Protein AF-A0A833QGM8-F1 (afdb_monomer_lite)

Organism: NCBI:txid544730

Foldseek 3Di:
DAADPVLLCVLQPDDDDDPDQDKFKFFAQVDDLVLLVLLLCCLVPVAPFPLVQCDPPHRHVPPVGSRSSSRRSLRSRCSNCVVVPDDSDSVVGIDMDSDDPRDDCVVVVVVVVVVVVVVVVVVVVVVVPDPCVQPPPDPDPDDDPVRVVSNVVVVVVVVVVVVVVVVVVVVVVVVVVPDPDDDDDPPPQPKFKFFDPPDDLVLLQVLLCCLVPVLVFPQVQCDPPHVQVPPVGSRSSSRNSLRRSCVVCVVVPDDSDSVPRIDMDSDDCVVVVVVVPD

Structure (mmCIF, N/CA/C/O backbone):
data_AF-A0A833QGM8-F1
#
_entry.id   AF-A0A833QGM8-F1
#
loop_
_atom_site.group_PDB
_atom_site.id
_atom_site.type_symbol
_atom_site.label_atom_id
_atom_site.label_alt_id
_atom_site.label_comp_id
_atom_site.label_asym_id
_atom_site.label_entity_id
_atom_site.label_seq_id
_atom_site.pdbx_PDB_ins_code
_atom_site.Cartn_x
_atom_site.Cartn_y
_atom_site.Cartn_z
_atom_site.occupancy
_atom_site.B_iso_or_equiv
_atom_site.auth_seq_id
_atom_site.auth_comp_id
_atom_site.auth_asym_id
_atom_site.auth_atom_id
_atom_site.pdbx_PDB_model_num
ATOM 1 N N . MET A 1 1 ? 10.922 10.832 6.754 1.00 30.19 1 MET A N 1
ATOM 2 C CA . MET A 1 1 ? 10.836 11.984 5.832 1.00 30.19 1 MET A CA 1
ATOM 3 C C . MET A 1 1 ? 11.015 11.408 4.444 1.00 30.19 1 MET A C 1
ATOM 5 O O . MET A 1 1 ? 12.115 10.974 4.142 1.00 30.19 1 MET A O 1
ATOM 9 N N . GLY A 1 2 ? 9.908 11.236 3.717 1.00 44.03 2 GLY A N 1
ATOM 10 C CA . GLY A 1 2 ? 9.899 10.625 2.388 1.00 44.03 2 GLY A CA 1
ATOM 11 C C . GLY A 1 2 ? 10.379 11.594 1.311 1.00 44.03 2 GLY A C 1
ATOM 12 O O . GLY A 1 2 ? 10.486 12.799 1.550 1.00 44.03 2 GLY A O 1
ATOM 13 N N . CYS A 1 3 ? 10.680 11.031 0.145 1.00 53.91 3 CYS A N 1
ATOM 14 C CA . CYS A 1 3 ? 11.113 11.717 -1.068 1.00 53.91 3 CYS A CA 1
ATOM 15 C C . CYS A 1 3 ? 10.385 13.056 -1.295 1.00 53.91 3 CYS A C 1
ATOM 17 O O . CYS A 1 3 ? 9.158 13.131 -1.230 1.00 53.91 3 CYS A O 1
ATOM 19 N N . ASN A 1 4 ? 11.149 14.121 -1.561 1.00 51.00 4 ASN A N 1
ATOM 20 C CA . ASN A 1 4 ? 10.619 15.468 -1.779 1.00 51.00 4 ASN A CA 1
ATOM 21 C C . ASN A 1 4 ? 9.551 15.460 -2.890 1.00 51.00 4 ASN A C 1
ATOM 23 O O . ASN A 1 4 ? 9.794 14.979 -4.000 1.00 51.00 4 ASN A O 1
ATOM 27 N N . THR A 1 5 ? 8.386 16.036 -2.592 1.00 50.59 5 THR A N 1
ATOM 28 C CA . THR A 1 5 ? 7.224 16.139 -3.487 1.00 50.59 5 THR A CA 1
ATOM 29 C C . THR A 1 5 ? 7.584 16.712 -4.858 1.00 50.59 5 THR A C 1
ATOM 31 O O . THR A 1 5 ? 7.092 16.222 -5.869 1.00 50.59 5 THR A O 1
ATOM 34 N N . ASN A 1 6 ? 8.511 17.674 -4.924 1.00 48.41 6 ASN A N 1
ATOM 35 C CA . ASN A 1 6 ? 8.958 18.293 -6.173 1.00 48.41 6 ASN A CA 1
ATOM 36 C C . ASN A 1 6 ? 9.799 17.361 -7.061 1.00 48.41 6 ASN A C 1
ATOM 38 O O . ASN A 1 6 ? 9.922 17.633 -8.252 1.00 48.41 6 ASN A O 1
ATOM 42 N N . LEU A 1 7 ? 10.365 16.280 -6.513 1.00 51.94 7 LEU A N 1
ATOM 43 C CA . LEU A 1 7 ? 11.162 15.290 -7.248 1.00 51.94 7 LEU A CA 1
ATOM 44 C C . LEU A 1 7 ? 10.328 14.115 -7.771 1.00 51.94 7 LEU A C 1
ATOM 46 O O . LEU A 1 7 ? 10.596 13.621 -8.862 1.00 51.94 7 LEU A O 1
ATOM 50 N N . ILE A 1 8 ? 9.268 13.724 -7.058 1.00 48.59 8 ILE A N 1
ATOM 51 C CA . ILE A 1 8 ? 8.243 12.825 -7.614 1.00 48.59 8 ILE A CA 1
ATOM 52 C C . ILE A 1 8 ? 7.435 13.560 -8.702 1.00 48.59 8 ILE A C 1
ATOM 54 O O . ILE A 1 8 ? 7.134 12.975 -9.743 1.00 48.59 8 ILE A O 1
ATOM 58 N N . LEU A 1 9 ? 7.145 14.859 -8.515 1.00 43.12 9 LEU A N 1
ATOM 59 C CA . LEU A 1 9 ? 6.460 15.695 -9.514 1.00 43.12 9 LEU A CA 1
ATOM 60 C C . LEU A 1 9 ? 7.334 16.105 -10.707 1.00 43.12 9 LEU A C 1
ATOM 62 O O . LEU A 1 9 ? 6.793 16.337 -11.787 1.00 43.12 9 LEU A O 1
ATOM 66 N N . SER A 1 10 ? 8.658 16.238 -10.567 1.00 41.00 10 SER A N 1
ATOM 67 C CA . SER A 1 10 ? 9.511 16.685 -11.683 1.00 41.00 10 SER A CA 1
ATOM 68 C C . SER A 1 10 ? 9.636 15.643 -12.798 1.00 41.00 10 SER A C 1
ATOM 70 O O . SER A 1 10 ? 9.893 16.025 -13.941 1.00 41.00 10 SER A O 1
ATOM 72 N N . ALA A 1 11 ? 9.359 14.365 -12.510 1.00 41.31 11 ALA A N 1
ATOM 73 C CA . ALA A 1 11 ? 9.183 13.314 -13.515 1.00 41.31 11 ALA A CA 1
ATOM 74 C C . ALA A 1 11 ? 7.837 13.405 -14.273 1.00 41.31 11 ALA A C 1
ATOM 76 O O . ALA A 1 11 ? 7.692 12.790 -15.325 1.00 41.31 11 ALA A O 1
ATOM 77 N N . ALA A 1 12 ? 6.874 14.197 -13.782 1.00 43.00 12 ALA A N 1
ATOM 78 C CA . ALA A 1 12 ? 5.522 14.347 -14.332 1.00 43.00 12 ALA A CA 1
ATOM 79 C C . ALA A 1 12 ? 5.328 15.639 -15.157 1.00 43.00 12 ALA A C 1
ATOM 81 O O . ALA A 1 12 ? 4.205 16.128 -15.319 1.00 43.00 12 ALA A O 1
ATOM 82 N N . LYS A 1 13 ? 6.401 16.251 -15.679 1.00 40.72 13 LYS A N 1
ATOM 83 C CA . LYS A 1 13 ? 6.269 17.520 -16.411 1.00 40.72 13 LYS A CA 1
ATOM 84 C C . LYS A 1 13 ? 5.679 17.338 -17.822 1.00 40.72 13 LYS A C 1
ATOM 86 O O . LYS A 1 13 ? 6.412 17.130 -18.785 1.00 40.72 13 LYS A O 1
ATOM 91 N N . ARG A 1 14 ? 4.373 17.645 -17.883 1.00 45.06 14 ARG A N 1
ATOM 92 C CA . ARG A 1 14 ? 3.531 18.166 -18.989 1.00 45.06 14 ARG A CA 1
ATOM 93 C C . ARG A 1 14 ? 2.663 17.148 -19.742 1.00 45.06 14 ARG A C 1
ATOM 95 O O . ARG A 1 14 ? 3.137 16.478 -20.645 1.00 45.06 14 ARG A O 1
ATOM 102 N N . HIS A 1 15 ? 1.355 17.169 -19.482 1.00 35.50 15 HIS A N 1
ATOM 103 C CA . HIS A 1 15 ? 0.407 18.044 -20.189 1.00 35.50 15 HIS A CA 1
ATOM 104 C C . HIS A 1 15 ? -0.842 18.187 -19.308 1.00 35.50 15 HIS A C 1
ATOM 106 O O . HIS A 1 15 ? -1.498 17.203 -18.980 1.00 35.50 15 HIS A O 1
ATOM 112 N N . GLU A 1 16 ? -1.097 19.407 -18.847 1.00 55.59 16 GLU A N 1
ATOM 113 C CA . GLU A 1 16 ? -2.261 19.770 -18.044 1.00 55.59 16 GLU A CA 1
ATOM 114 C C . GLU A 1 16 ? -3.405 20.032 -19.023 1.00 55.59 16 GLU A C 1
ATOM 116 O O . GLU A 1 16 ? -3.543 21.124 -19.566 1.00 55.59 16 GLU A O 1
ATOM 121 N N . THR A 1 17 ? -4.169 18.990 -19.322 1.00 46.81 17 THR A N 1
ATOM 122 C CA . THR A 1 17 ? -5.501 19.116 -19.905 1.00 46.81 17 THR A CA 1
ATOM 123 C C . THR A 1 17 ? -6.339 17.985 -19.346 1.00 46.81 17 THR A C 1
ATOM 125 O O . THR A 1 17 ? -6.014 16.822 -19.574 1.00 46.81 17 THR A O 1
ATOM 128 N N . ASP A 1 18 ? -7.411 18.390 -18.681 1.00 40.09 18 ASP A N 1
ATOM 129 C CA . ASP A 1 18 ? -8.522 17.606 -18.153 1.00 40.09 18 ASP A CA 1
ATOM 130 C C . ASP A 1 18 ? -8.465 17.304 -16.652 1.00 40.09 18 ASP A C 1
ATOM 132 O O . ASP A 1 18 ? -7.419 16.978 -16.091 1.00 40.09 18 ASP A O 1
ATOM 136 N N . ASP A 1 19 ? -9.624 17.473 -16.021 1.00 45.28 19 ASP A N 1
ATOM 137 C CA . ASP A 1 19 ? -9.950 17.292 -14.602 1.00 45.28 19 ASP A CA 1
ATOM 138 C C . ASP A 1 19 ? -9.909 15.800 -14.221 1.00 45.28 19 ASP A C 1
ATOM 140 O O . ASP A 1 19 ? -10.866 15.211 -13.727 1.00 45.28 19 ASP A O 1
ATOM 144 N N . ASN A 1 20 ? -8.792 15.150 -14.553 1.00 47.84 20 ASN A N 1
ATOM 145 C CA . ASN A 1 20 ? -8.611 13.715 -14.466 1.00 47.84 20 ASN A CA 1
ATOM 146 C C . ASN A 1 20 ? -7.745 13.390 -13.250 1.00 47.84 20 ASN A C 1
ATOM 148 O O . ASN A 1 20 ? -6.651 13.932 -13.056 1.00 47.84 20 ASN A O 1
ATOM 152 N N . GLN A 1 21 ? -8.272 12.502 -12.417 1.00 57.12 21 GLN A N 1
ATOM 153 C CA . GLN A 1 21 ? -7.682 12.026 -11.175 1.00 57.12 21 GLN A CA 1
ATOM 154 C C . GLN A 1 21 ? -6.184 11.720 -11.365 1.00 57.12 21 GLN A C 1
ATOM 156 O O . GLN A 1 21 ? -5.801 10.933 -12.229 1.00 57.12 21 GLN A O 1
ATOM 161 N N . LYS A 1 22 ? -5.309 12.380 -10.594 1.00 71.75 22 LYS A N 1
ATOM 162 C CA . LYS A 1 22 ? -3.865 12.108 -10.657 1.00 71.75 22 LYS A CA 1
ATOM 163 C C . LYS A 1 22 ? -3.631 10.662 -10.226 1.00 71.75 22 LYS A C 1
ATOM 165 O O . LYS A 1 22 ? -4.071 10.264 -9.154 1.00 71.75 22 LYS A O 1
ATOM 170 N N . GLU A 1 23 ? -2.944 9.901 -11.067 1.00 82.75 23 GLU A N 1
ATOM 171 C CA . GLU A 1 23 ? -2.565 8.515 -10.800 1.00 82.75 23 GLU A CA 1
ATOM 172 C C . GLU A 1 23 ? -1.048 8.394 -10.636 1.00 82.75 23 GLU A C 1
ATOM 174 O O . GLU A 1 23 ? -0.269 9.103 -11.287 1.00 82.75 23 GLU A O 1
ATOM 179 N N . TRP A 1 24 ? -0.638 7.454 -9.792 1.00 84.69 24 TRP A N 1
ATOM 180 C CA . TRP A 1 24 ? 0.744 7.091 -9.512 1.00 84.69 24 TRP A CA 1
ATOM 181 C C . TRP A 1 24 ? 0.924 5.583 -9.655 1.00 84.69 24 TRP A C 1
ATOM 183 O O . TRP A 1 24 ? 0.021 4.816 -9.330 1.00 84.69 24 TRP A O 1
ATOM 193 N N . CYS A 1 25 ? 2.104 5.160 -10.103 1.00 89.56 25 CYS A N 1
ATOM 194 C CA . CYS A 1 25 ? 2.478 3.749 -10.156 1.00 89.56 25 CYS A CA 1
ATOM 195 C C . CYS A 1 25 ? 3.392 3.417 -8.975 1.00 89.56 25 CYS A C 1
ATOM 197 O O . CYS A 1 25 ? 4.509 3.923 -8.909 1.00 89.56 25 CYS A O 1
ATOM 199 N N . VAL A 1 26 ? 2.925 2.597 -8.038 1.00 88.88 26 VAL A N 1
ATOM 200 C CA . VAL A 1 26 ? 3.626 2.282 -6.782 1.00 88.88 26 VAL A CA 1
ATOM 201 C C . VAL A 1 26 ? 3.901 0.787 -6.666 1.00 88.88 26 VAL A C 1
ATOM 203 O O . VAL A 1 26 ? 3.262 -0.013 -7.345 1.00 88.88 26 VAL A O 1
ATOM 206 N N . ALA A 1 27 ? 4.857 0.391 -5.825 1.00 88.12 27 ALA A N 1
ATOM 207 C CA . ALA A 1 27 ? 5.130 -1.020 -5.574 1.00 88.12 27 ALA A CA 1
ATOM 208 C C . ALA A 1 27 ? 3.929 -1.701 -4.902 1.00 88.12 27 ALA A C 1
ATOM 210 O O . ALA A 1 27 ? 3.346 -1.164 -3.957 1.00 88.12 27 ALA A O 1
ATOM 211 N N . ASP A 1 28 ? 3.593 -2.902 -5.364 1.00 83.62 28 ASP A N 1
ATOM 212 C CA . ASP A 1 28 ? 2.541 -3.717 -4.772 1.00 83.62 28 ASP A CA 1
ATOM 213 C C . ASP A 1 28 ? 3.034 -4.350 -3.467 1.00 83.62 28 ASP A C 1
ATOM 215 O O . ASP A 1 28 ? 3.946 -5.177 -3.446 1.00 83.62 28 ASP A O 1
ATOM 219 N N . GLY A 1 29 ? 2.398 -3.968 -2.357 1.00 79.38 29 GLY A N 1
ATOM 220 C CA . GLY A 1 29 ? 2.728 -4.465 -1.023 1.00 79.38 29 GLY A CA 1
ATOM 221 C C . GLY A 1 29 ? 2.479 -5.962 -0.803 1.00 79.38 29 GLY A C 1
ATOM 222 O O . GLY A 1 29 ? 2.902 -6.475 0.230 1.00 79.38 29 GLY A O 1
ATOM 223 N N . ARG A 1 30 ? 1.810 -6.666 -1.727 1.00 75.38 30 ARG A N 1
ATOM 224 C CA . ARG A 1 30 ? 1.590 -8.126 -1.669 1.00 75.38 30 ARG A CA 1
ATOM 225 C C . ARG A 1 30 ? 2.778 -8.942 -2.161 1.00 75.38 30 ARG A C 1
ATOM 227 O O . ARG A 1 30 ? 2.837 -10.146 -1.914 1.00 75.38 30 ARG A O 1
ATOM 234 N N . GLN A 1 31 ? 3.671 -8.316 -2.913 1.00 85.44 31 GLN A N 1
ATOM 235 C CA . GLN A 1 31 ? 4.716 -9.023 -3.634 1.00 85.44 31 GLN A CA 1
ATOM 236 C C . GLN A 1 31 ? 5.912 -9.276 -2.727 1.00 85.44 31 GLN A C 1
ATOM 238 O O . GLN A 1 31 ? 6.200 -8.500 -1.813 1.00 85.44 31 GLN A O 1
ATOM 243 N N . SER A 1 32 ? 6.609 -10.388 -2.968 1.00 87.56 32 SER A N 1
ATOM 244 C CA . SER A 1 32 ? 7.829 -10.683 -2.222 1.00 87.56 32 SER A CA 1
ATOM 245 C C . SER A 1 32 ? 8.880 -9.608 -2.483 1.00 87.56 32 SER A C 1
ATOM 247 O O . SER A 1 32 ? 8.932 -9.020 -3.564 1.00 87.56 32 SER A O 1
ATOM 249 N N . GLU A 1 33 ? 9.759 -9.386 -1.508 1.00 88.56 33 GLU A N 1
ATOM 250 C CA . GLU A 1 33 ? 10.892 -8.474 -1.673 1.00 88.56 33 GLU A CA 1
ATOM 251 C C . GLU A 1 33 ? 11.724 -8.841 -2.914 1.00 88.56 33 GLU A C 1
ATOM 253 O O . GLU A 1 33 ? 12.101 -7.960 -3.675 1.00 88.56 33 GLU A O 1
ATOM 258 N N . ASP A 1 34 ? 11.871 -10.138 -3.214 1.00 93.44 34 ASP A N 1
ATOM 259 C CA . ASP A 1 34 ? 12.503 -10.633 -4.444 1.00 93.44 34 ASP A CA 1
ATOM 260 C C . ASP A 1 34 ? 11.772 -10.212 -5.728 1.00 93.44 34 ASP A C 1
ATOM 262 O O . ASP A 1 34 ? 12.407 -9.949 -6.751 1.00 93.44 34 ASP A O 1
ATOM 266 N N . ALA A 1 35 ? 10.436 -10.196 -5.727 1.00 92.56 35 ALA A N 1
ATOM 267 C CA . ALA A 1 35 ? 9.648 -9.751 -6.874 1.00 92.56 35 ALA A CA 1
ATOM 268 C C . ALA A 1 35 ? 9.756 -8.230 -7.056 1.00 92.56 35 ALA A C 1
ATOM 270 O O . ALA A 1 35 ? 9.930 -7.757 -8.182 1.00 92.56 35 ALA A O 1
ATOM 271 N N . LEU A 1 36 ? 9.737 -7.481 -5.950 1.00 93.81 36 LEU A N 1
ATOM 272 C CA . LEU A 1 36 ? 9.941 -6.034 -5.947 1.00 93.81 36 LEU A CA 1
ATOM 273 C C . LEU A 1 36 ? 11.355 -5.659 -6.406 1.00 93.81 36 LEU A C 1
ATOM 275 O O . LEU A 1 36 ? 11.497 -4.778 -7.251 1.00 93.81 36 LEU A O 1
ATOM 279 N N . GLN A 1 37 ? 12.382 -6.371 -5.934 1.00 95.88 37 GLN A N 1
ATOM 280 C CA . GLN A 1 37 ? 13.769 -6.202 -6.371 1.00 95.88 37 GLN A CA 1
ATOM 281 C C . GLN A 1 37 ? 13.913 -6.546 -7.861 1.00 95.88 37 GLN A C 1
ATOM 283 O O . GLN A 1 37 ? 14.480 -5.765 -8.615 1.00 95.88 37 GLN A O 1
ATOM 288 N N . LYS A 1 38 ? 13.267 -7.643 -8.293 1.00 95.88 38 LYS A N 1
ATOM 289 C CA . LYS A 1 38 ? 12.916 -7.999 -9.684 1.00 95.88 38 LYS A CA 1
ATOM 290 C C . LYS A 1 38 ? 12.604 -6.777 -10.551 1.00 95.88 38 LYS A C 1
ATOM 292 O O . LYS A 1 38 ? 13.284 -6.450 -11.528 1.00 95.88 38 LYS A O 1
ATOM 297 N N . GLY A 1 39 ? 11.506 -6.126 -10.183 1.00 94.88 39 GLY A N 1
ATOM 298 C CA . GLY A 1 39 ? 11.009 -4.957 -10.891 1.00 94.88 39 GLY A CA 1
ATOM 299 C C . GLY A 1 39 ? 11.952 -3.762 -10.776 1.00 94.88 39 GLY A C 1
ATOM 300 O O . GLY A 1 39 ? 12.154 -3.064 -11.769 1.00 94.88 39 GLY A O 1
ATOM 301 N N . LEU A 1 40 ? 12.518 -3.510 -9.592 1.00 94.62 40 LEU A N 1
ATOM 302 C CA . LEU A 1 40 ? 13.410 -2.379 -9.326 1.00 94.62 40 LEU A CA 1
ATOM 303 C C . LEU A 1 40 ? 14.679 -2.445 -10.185 1.00 94.62 40 LEU A C 1
ATOM 305 O O . LEU A 1 40 ? 15.029 -1.455 -10.827 1.00 94.62 40 LEU A O 1
ATOM 309 N N . ASP A 1 41 ? 15.319 -3.611 -10.265 1.00 95.00 41 ASP A N 1
ATOM 310 C CA . ASP A 1 41 ? 16.511 -3.842 -11.085 1.00 95.00 41 ASP A CA 1
ATOM 311 C C . ASP A 1 41 ? 16.215 -3.595 -12.567 1.00 95.00 41 ASP A C 1
ATOM 313 O O . ASP A 1 41 ? 16.993 -2.948 -13.272 1.00 95.00 41 ASP A O 1
ATOM 317 N N . TRP A 1 42 ? 15.054 -4.055 -13.046 1.00 94.19 42 TRP A N 1
ATOM 318 C CA . TRP A 1 42 ? 14.610 -3.787 -14.411 1.00 94.19 42 TRP A CA 1
ATOM 319 C C . TRP A 1 42 ? 14.363 -2.293 -14.649 1.00 94.19 42 TRP A C 1
ATOM 321 O O . TRP A 1 42 ? 14.838 -1.740 -15.646 1.00 94.19 42 TRP A O 1
ATOM 331 N N . ALA A 1 43 ? 13.660 -1.634 -13.722 1.00 92.62 43 ALA A N 1
ATOM 332 C CA . ALA A 1 43 ? 13.336 -0.217 -13.809 1.00 92.62 43 ALA A CA 1
ATOM 333 C C . ALA A 1 43 ? 14.613 0.636 -13.850 1.00 92.62 43 ALA A C 1
ATOM 335 O O . ALA A 1 43 ? 14.747 1.492 -14.720 1.00 92.62 43 ALA A O 1
ATOM 336 N N . CYS A 1 44 ? 15.578 0.378 -12.970 1.00 92.12 44 CYS A N 1
ATOM 337 C CA . CYS A 1 44 ? 16.811 1.159 -12.887 1.00 92.12 44 CYS A CA 1
ATOM 338 C C . CYS A 1 44 ? 17.892 0.755 -13.896 1.00 92.12 44 CYS A C 1
ATOM 340 O O . CYS A 1 44 ? 18.795 1.548 -14.154 1.00 92.12 44 CYS A O 1
ATOM 342 N N . GLY A 1 45 ? 17.840 -0.467 -14.429 1.00 87.31 45 GLY A N 1
ATOM 343 C CA . GLY A 1 45 ? 18.845 -0.987 -15.350 1.00 87.31 45 GLY A CA 1
ATOM 344 C C . GLY A 1 45 ? 18.502 -0.743 -16.816 1.00 87.31 45 GLY A C 1
ATOM 345 O O . GLY A 1 45 ? 19.176 0.016 -17.506 1.00 87.31 45 GLY A O 1
ATOM 346 N N . ALA A 1 46 ? 17.474 -1.434 -17.311 1.00 73.69 46 ALA A N 1
ATOM 347 C CA . ALA A 1 46 ? 17.160 -1.497 -18.741 1.00 73.69 46 ALA A CA 1
ATOM 348 C C . ALA A 1 46 ? 16.127 -0.452 -19.194 1.00 73.69 46 ALA A C 1
ATOM 350 O O . ALA A 1 46 ? 15.886 -0.304 -20.393 1.00 73.69 46 ALA A O 1
ATOM 351 N N . SER A 1 47 ? 15.491 0.249 -18.253 1.00 75.69 47 SER A N 1
ATOM 352 C CA . SER A 1 47 ? 14.441 1.228 -18.528 1.00 75.69 47 SER A CA 1
ATOM 353 C C . SER A 1 47 ? 14.934 2.674 -18.347 1.00 75.69 47 SER A C 1
ATOM 355 O O . SER A 1 47 ? 15.977 2.925 -17.756 1.00 75.69 47 SER A O 1
ATOM 357 N N . ASN A 1 48 ? 14.158 3.654 -18.820 1.00 78.38 48 ASN A N 1
ATOM 358 C CA . ASN A 1 48 ? 14.451 5.088 -18.656 1.00 78.38 48 ASN A CA 1
ATOM 359 C C . ASN A 1 48 ? 13.969 5.668 -17.301 1.00 78.38 48 ASN A C 1
ATOM 361 O O . ASN A 1 48 ? 13.688 6.875 -17.196 1.00 78.38 48 ASN A O 1
ATOM 365 N N . ALA A 1 49 ? 13.825 4.837 -16.261 1.00 86.75 49 ALA A N 1
ATOM 366 C CA . ALA A 1 49 ? 13.544 5.323 -14.911 1.00 86.75 49 ALA A CA 1
ATOM 367 C C . ALA A 1 49 ? 14.706 6.198 -14.414 1.00 86.75 49 ALA A C 1
ATOM 369 O O . ALA A 1 49 ? 15.873 5.916 -14.670 1.00 86.75 49 ALA A O 1
ATOM 370 N N . ASP A 1 50 ? 14.399 7.275 -13.693 1.00 85.44 50 ASP A N 1
ATOM 371 C CA . ASP A 1 50 ? 15.432 7.991 -12.938 1.00 85.44 50 ASP A CA 1
ATOM 372 C C . ASP A 1 50 ? 15.577 7.337 -11.565 1.00 85.44 50 ASP A C 1
ATOM 374 O O . ASP A 1 50 ? 14.701 7.506 -10.724 1.00 85.44 50 ASP A O 1
ATOM 378 N N . CYS A 1 51 ? 16.668 6.601 -11.353 1.00 90.38 51 CYS A N 1
ATOM 379 C CA . CYS A 1 51 ? 17.013 5.994 -10.066 1.00 90.38 51 CYS A CA 1
ATOM 380 C C . CYS A 1 51 ? 18.160 6.717 -9.345 1.00 90.38 51 CYS A C 1
ATOM 382 O O . CYS A 1 51 ? 18.696 6.206 -8.361 1.00 90.38 51 CYS A O 1
ATOM 384 N N . SER A 1 52 ? 18.547 7.915 -9.802 1.00 89.50 52 SER A N 1
ATOM 385 C CA . SER A 1 52 ? 19.604 8.702 -9.153 1.00 89.50 52 SER A CA 1
ATOM 386 C C . SER A 1 52 ? 19.200 9.140 -7.746 1.00 89.50 52 SER A C 1
ATOM 388 O O . SER A 1 52 ? 20.032 9.204 -6.851 1.00 89.50 52 SER A O 1
ATOM 390 N N . GLN A 1 53 ? 17.909 9.387 -7.524 1.00 85.19 53 GLN A N 1
ATOM 391 C CA . GLN A 1 53 ? 17.401 9.968 -6.280 1.00 85.19 53 GLN A CA 1
ATOM 392 C C . GLN A 1 53 ? 17.261 8.960 -5.133 1.00 85.19 53 GLN A C 1
ATOM 394 O O . GLN A 1 53 ? 17.145 9.374 -3.980 1.00 85.19 53 GLN A O 1
ATOM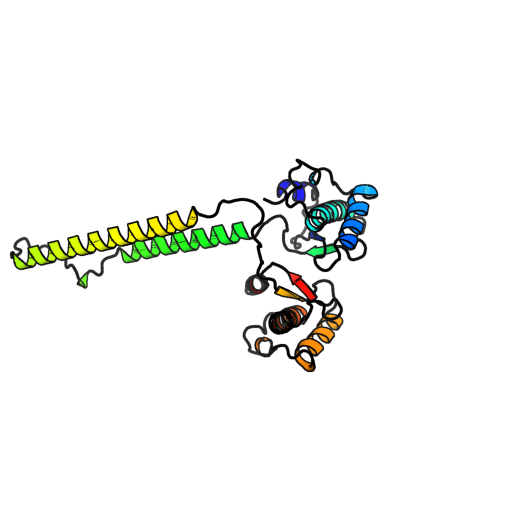 399 N N . ILE A 1 54 ? 17.291 7.662 -5.442 1.00 87.44 54 ILE A N 1
ATOM 400 C CA . ILE A 1 54 ? 17.212 6.561 -4.468 1.00 87.44 54 ILE A CA 1
ATOM 401 C C . ILE A 1 54 ? 18.592 6.006 -4.096 1.00 87.44 54 ILE A C 1
ATOM 403 O O . ILE A 1 54 ? 18.679 5.007 -3.398 1.00 87.44 54 ILE A O 1
ATOM 407 N N . GLN A 1 55 ? 19.682 6.621 -4.559 1.00 91.94 55 GLN A N 1
ATOM 408 C CA . GLN A 1 55 ? 21.039 6.207 -4.190 1.00 91.94 55 GLN A CA 1
ATOM 409 C C . GLN A 1 55 ? 21.411 6.675 -2.774 1.00 91.94 55 GLN A C 1
ATOM 411 O O . GLN A 1 55 ? 20.834 7.647 -2.280 1.00 91.94 55 GLN A O 1
ATOM 416 N N . PRO A 1 56 ? 22.401 6.049 -2.107 1.00 91.38 56 PRO A N 1
ATOM 417 C CA . PRO A 1 56 ? 22.877 6.506 -0.805 1.00 91.38 56 PRO A CA 1
ATOM 418 C C . PRO A 1 56 ? 23.179 8.012 -0.784 1.00 91.38 56 PRO A C 1
ATOM 420 O O . PRO A 1 56 ? 23.802 8.544 -1.700 1.00 91.38 56 PRO A O 1
ATOM 423 N N . ASN A 1 57 ? 22.755 8.690 0.287 1.00 86.62 57 ASN A N 1
ATOM 424 C CA . ASN A 1 57 ? 22.851 10.147 0.491 1.00 86.62 57 ASN A CA 1
ATOM 425 C C . ASN A 1 57 ? 21.963 11.021 -0.413 1.00 86.62 57 ASN A C 1
ATOM 427 O O . ASN A 1 57 ? 22.061 12.246 -0.345 1.00 86.62 57 ASN A O 1
ATOM 431 N N . MET A 1 58 ? 21.079 10.429 -1.216 1.00 85.81 58 MET A N 1
ATOM 432 C CA . MET A 1 58 ? 20.146 11.182 -2.053 1.00 85.81 58 MET A CA 1
ATOM 433 C C . MET A 1 58 ? 18.789 11.403 -1.363 1.00 85.81 58 MET A C 1
ATOM 435 O O . MET A 1 58 ? 18.437 10.669 -0.433 1.00 85.81 58 MET A O 1
ATOM 439 N N . PRO A 1 59 ? 17.999 12.411 -1.795 1.00 78.62 59 PRO A N 1
ATOM 440 C CA . PRO A 1 59 ? 16.782 12.837 -1.094 1.00 78.62 59 PRO A CA 1
ATOM 441 C C . PRO A 1 59 ? 15.685 11.773 -0.960 1.00 78.62 59 PRO A C 1
ATOM 443 O O . PRO A 1 59 ? 14.814 11.918 -0.106 1.00 78.62 59 PRO A O 1
ATOM 446 N N . CYS A 1 60 ? 15.701 10.734 -1.799 1.00 81.00 60 CYS A N 1
ATOM 447 C CA . CYS A 1 60 ? 14.688 9.677 -1.838 1.00 81.00 60 CYS A CA 1
ATOM 448 C C . CYS A 1 60 ? 15.259 8.310 -1.435 1.00 81.00 60 CYS A C 1
ATOM 450 O O . CYS A 1 60 ? 14.621 7.287 -1.655 1.00 81.00 60 CYS A O 1
ATOM 452 N N . PHE A 1 61 ? 16.446 8.288 -0.817 1.00 85.19 61 PHE A N 1
ATOM 453 C CA . PHE A 1 61 ? 17.037 7.069 -0.263 1.00 85.19 61 PHE A CA 1
ATOM 454 C C . PHE A 1 61 ? 16.283 6.551 0.964 1.00 85.19 61 PHE A C 1
ATOM 456 O O . PHE A 1 61 ? 16.288 5.352 1.224 1.00 85.19 61 PHE A O 1
ATOM 463 N N . GLN A 1 62 ? 15.681 7.451 1.747 1.00 78.75 62 GLN A N 1
ATOM 464 C CA . GLN A 1 62 ? 14.982 7.105 2.981 1.00 78.75 62 GLN A CA 1
ATOM 465 C C . GLN A 1 62 ? 13.457 7.162 2.798 1.00 78.75 62 GLN A C 1
ATOM 467 O O . GLN A 1 62 ? 12.953 8.151 2.256 1.00 78.75 62 GLN A O 1
ATOM 472 N N . PRO A 1 63 ? 12.712 6.173 3.325 1.00 80.00 63 PRO A N 1
ATOM 473 C CA . PRO A 1 63 ? 13.195 4.950 3.992 1.00 80.00 63 PRO A CA 1
ATOM 474 C C . PRO A 1 63 ? 13.954 4.002 3.040 1.00 80.00 63 PRO A C 1
ATOM 476 O O . PRO A 1 63 ? 13.608 3.862 1.871 1.00 80.00 63 PRO A O 1
ATOM 479 N N . ASN A 1 64 ? 15.021 3.375 3.547 1.00 84.25 64 ASN A N 1
ATOM 480 C CA . ASN A 1 64 ? 15.858 2.458 2.768 1.00 84.25 64 ASN A CA 1
ATOM 481 C C . ASN A 1 64 ? 15.240 1.055 2.740 1.00 84.25 64 ASN A C 1
ATOM 483 O O . ASN A 1 64 ? 15.688 0.163 3.462 1.00 84.25 64 ASN A O 1
ATOM 487 N N . THR A 1 65 ? 14.179 0.888 1.952 1.00 86.12 65 THR A N 1
ATOM 488 C CA . THR A 1 65 ? 13.552 -0.412 1.698 1.00 86.12 65 THR A CA 1
ATOM 489 C C . THR A 1 65 ? 13.387 -0.634 0.200 1.00 86.12 65 THR A C 1
ATOM 491 O O . THR A 1 65 ? 13.201 0.318 -0.565 1.00 86.12 65 THR A O 1
ATOM 494 N N . VAL A 1 66 ? 13.384 -1.903 -0.218 1.00 90.94 66 VAL A N 1
ATOM 495 C CA . VAL A 1 66 ? 13.136 -2.280 -1.617 1.00 90.94 66 VAL A CA 1
ATOM 496 C C . VAL A 1 66 ? 11.777 -1.766 -2.091 1.00 90.94 66 VAL A C 1
ATOM 498 O O . VAL A 1 66 ? 11.677 -1.255 -3.201 1.00 90.94 66 VAL A O 1
ATOM 501 N N . LYS A 1 67 ? 10.737 -1.824 -1.247 1.00 86.44 67 LYS A N 1
ATOM 502 C CA . LYS A 1 67 ? 9.383 -1.351 -1.582 1.00 86.44 67 LYS A CA 1
ATOM 503 C C . LYS A 1 67 ? 9.352 0.145 -1.898 1.00 86.44 67 LYS A C 1
ATOM 505 O O . LYS A 1 67 ? 8.705 0.561 -2.863 1.00 86.44 67 LYS A O 1
ATOM 510 N N . ASP A 1 68 ? 10.037 0.954 -1.098 1.00 84.69 68 ASP A N 1
ATOM 511 C CA . ASP A 1 68 ? 10.051 2.409 -1.259 1.00 84.69 68 ASP A CA 1
ATOM 512 C C . ASP A 1 68 ? 10.875 2.831 -2.482 1.00 84.69 68 ASP A C 1
ATOM 514 O O . ASP A 1 68 ? 10.434 3.659 -3.285 1.00 84.69 68 ASP A O 1
ATOM 518 N N . HIS A 1 69 ? 12.033 2.199 -2.687 1.00 89.62 69 HIS A N 1
ATOM 519 C CA . HIS A 1 69 ? 12.865 2.420 -3.873 1.00 89.62 69 HIS A CA 1
ATOM 520 C C . HIS A 1 69 ? 12.168 1.955 -5.157 1.00 89.62 69 HIS A C 1
ATOM 522 O O . HIS A 1 69 ? 12.163 2.688 -6.148 1.00 89.62 69 HIS A O 1
ATOM 528 N N . ALA A 1 70 ? 11.514 0.789 -5.124 1.00 92.88 70 ALA A N 1
ATOM 529 C CA . ALA A 1 70 ? 10.700 0.266 -6.218 1.00 92.88 70 ALA A CA 1
ATOM 530 C C . ALA A 1 70 ? 9.547 1.214 -6.556 1.00 92.88 70 ALA A C 1
ATOM 532 O O . ALA A 1 70 ? 9.391 1.581 -7.715 1.00 92.88 70 ALA A O 1
ATOM 533 N N . SER A 1 71 ? 8.799 1.702 -5.561 1.00 90.56 71 SER A N 1
ATOM 534 C CA . SER A 1 71 ? 7.705 2.660 -5.783 1.00 90.56 71 SER A CA 1
ATOM 535 C C . SER A 1 71 ? 8.181 3.931 -6.488 1.00 90.56 71 SER A C 1
ATOM 537 O O . SER A 1 71 ? 7.528 4.410 -7.416 1.00 90.56 71 SER A O 1
ATOM 539 N N . PHE A 1 72 ? 9.341 4.463 -6.093 1.00 88.62 72 PHE A N 1
ATOM 540 C CA . PHE A 1 72 ? 9.926 5.627 -6.756 1.00 88.62 72 PHE A CA 1
ATOM 541 C C . PHE A 1 72 ? 10.329 5.323 -8.207 1.00 88.62 72 PHE A C 1
ATOM 543 O O . PHE A 1 72 ? 9.959 6.067 -9.119 1.00 88.62 72 PHE A O 1
ATOM 550 N N . ALA A 1 73 ? 11.055 4.224 -8.435 1.00 92.12 73 ALA A N 1
ATOM 551 C CA . ALA A 1 73 ? 11.514 3.825 -9.763 1.00 92.12 73 ALA A CA 1
ATOM 552 C C . ALA A 1 73 ? 10.341 3.515 -10.711 1.00 92.12 73 ALA A C 1
ATOM 554 O O . ALA A 1 73 ? 10.339 3.961 -11.863 1.00 92.12 73 ALA A O 1
ATOM 555 N N . PHE A 1 74 ? 9.314 2.820 -10.214 1.00 91.75 74 PHE A N 1
ATOM 556 C CA . PHE A 1 74 ? 8.118 2.455 -10.971 1.00 91.75 74 PHE A CA 1
ATOM 557 C C . PHE A 1 74 ? 7.341 3.682 -11.413 1.00 91.75 74 PHE A C 1
ATOM 559 O O . PHE A 1 74 ? 7.039 3.822 -12.601 1.00 91.75 74 PHE A O 1
ATOM 566 N N . ASN A 1 75 ? 7.096 4.614 -10.491 1.00 89.44 75 ASN A N 1
ATOM 567 C CA . ASN A 1 75 ? 6.440 5.867 -10.825 1.00 89.44 75 ASN A CA 1
ATOM 568 C C . ASN A 1 75 ? 7.280 6.683 -11.819 1.00 89.44 75 ASN A C 1
ATOM 570 O O . ASN A 1 75 ? 6.745 7.179 -12.806 1.00 89.44 75 ASN A O 1
ATOM 574 N N . SER A 1 76 ? 8.596 6.786 -11.606 1.00 87.69 76 SER A N 1
ATOM 575 C CA . SER A 1 76 ? 9.509 7.533 -12.484 1.00 87.69 76 SER A CA 1
ATOM 576 C C . SER A 1 76 ? 9.490 7.017 -13.928 1.00 87.69 76 SER A C 1
ATOM 578 O O . SER A 1 76 ? 9.386 7.808 -14.867 1.00 87.69 76 SER A O 1
ATOM 580 N N . TYR A 1 77 ? 9.532 5.695 -14.123 1.00 89.50 77 TYR A N 1
ATOM 581 C CA . TYR A 1 77 ? 9.381 5.077 -15.442 1.00 89.50 77 TYR A CA 1
ATOM 582 C C . TYR A 1 77 ? 7.984 5.307 -16.024 1.00 89.50 77 TYR A C 1
ATOM 584 O O . TYR A 1 77 ? 7.848 5.793 -17.150 1.00 89.50 77 TYR A O 1
ATOM 592 N N . TRP A 1 78 ? 6.942 4.971 -15.258 1.00 89.44 78 TRP A N 1
ATOM 593 C CA . TRP A 1 78 ? 5.570 4.970 -15.752 1.00 89.44 78 TRP A CA 1
ATOM 594 C C . TRP A 1 78 ? 5.127 6.369 -16.177 1.00 89.44 78 TRP A C 1
ATOM 596 O O . TRP A 1 78 ? 4.602 6.535 -17.272 1.00 89.44 78 TRP A O 1
ATOM 606 N N . GLN A 1 79 ? 5.425 7.401 -15.387 1.00 84.50 79 GLN A N 1
ATOM 607 C CA . GLN A 1 79 ? 5.075 8.781 -15.736 1.00 84.50 79 GLN A CA 1
ATOM 608 C C . GLN A 1 79 ? 5.722 9.230 -17.057 1.00 84.50 79 GLN A C 1
ATOM 610 O O . GLN A 1 79 ? 5.082 9.925 -17.846 1.00 84.50 79 GLN A O 1
ATOM 615 N N . LYS A 1 80 ? 6.957 8.791 -17.343 1.00 83.50 80 LYS A N 1
ATOM 616 C CA . LYS A 1 80 ? 7.668 9.121 -18.592 1.00 83.50 80 LYS A CA 1
ATOM 617 C C . LYS A 1 80 ? 7.146 8.349 -19.804 1.00 83.50 80 LYS A C 1
ATOM 619 O O . LYS A 1 80 ? 7.161 8.881 -20.912 1.00 83.50 80 LYS A O 1
ATOM 624 N N . ALA A 1 81 ? 6.726 7.101 -19.612 1.00 84.38 81 ALA A N 1
ATOM 625 C CA . ALA A 1 81 ? 6.449 6.173 -20.707 1.00 84.38 81 ALA A CA 1
ATOM 626 C C . ALA A 1 81 ? 4.954 5.857 -20.911 1.00 84.38 81 ALA A C 1
ATOM 628 O O . ALA A 1 81 ? 4.595 5.278 -21.935 1.00 84.38 81 ALA A O 1
ATOM 629 N N . ARG A 1 82 ? 4.053 6.250 -19.997 1.00 84.88 82 ARG A N 1
ATOM 630 C CA . ARG A 1 82 ? 2.615 5.912 -20.073 1.00 84.88 82 ARG A CA 1
ATOM 631 C C . ARG A 1 82 ? 1.923 6.434 -21.331 1.00 84.88 82 ARG A C 1
ATOM 633 O O . ARG A 1 82 ? 1.089 5.740 -21.896 1.00 84.88 82 ARG A O 1
ATOM 640 N N . LEU A 1 83 ? 2.329 7.605 -21.835 1.00 82.12 83 LEU A N 1
ATOM 641 C CA . LEU A 1 83 ? 1.811 8.158 -23.098 1.00 82.12 83 LEU A CA 1
ATOM 642 C C . LEU A 1 83 ? 2.219 7.328 -24.327 1.00 82.12 83 LEU A C 1
ATOM 644 O O . LEU A 1 83 ? 1.628 7.469 -25.391 1.00 82.12 83 LEU A O 1
ATOM 648 N N . GLN A 1 84 ? 3.223 6.463 -24.181 1.00 85.44 84 GLN A N 1
ATOM 649 C CA . GLN A 1 84 ? 3.702 5.540 -25.209 1.00 85.44 84 GLN A CA 1
ATOM 650 C C . GLN A 1 84 ? 3.169 4.113 -24.981 1.00 85.44 84 GLN A C 1
ATOM 652 O O . GLN A 1 84 ? 3.641 3.174 -25.614 1.00 85.44 84 GLN A O 1
ATOM 657 N N . GLY A 1 85 ? 2.195 3.936 -24.077 1.00 83.31 85 GLY A N 1
ATOM 658 C CA . GLY A 1 85 ? 1.568 2.645 -23.787 1.00 83.31 85 GLY A CA 1
ATOM 659 C C . GLY A 1 85 ? 2.237 1.829 -22.679 1.00 83.31 85 GLY A C 1
ATOM 660 O O . GLY A 1 85 ? 1.903 0.659 -22.513 1.00 83.31 85 GLY A O 1
ATOM 661 N N . ALA A 1 86 ? 3.168 2.401 -21.906 1.00 85.00 86 ALA A N 1
ATOM 662 C CA . ALA A 1 86 ? 3.738 1.689 -20.764 1.00 85.00 86 ALA A CA 1
ATOM 663 C C . ALA A 1 86 ? 2.686 1.425 -19.674 1.00 85.00 86 ALA A C 1
ATOM 665 O O . ALA A 1 86 ? 1.959 2.325 -19.248 1.00 85.00 86 ALA A O 1
ATOM 666 N N . THR A 1 87 ? 2.652 0.192 -19.177 1.00 88.06 87 THR A N 1
ATOM 667 C CA . THR A 1 87 ? 1.738 -0.239 -18.113 1.00 88.06 87 THR A CA 1
ATOM 668 C C . THR A 1 87 ? 2.412 -0.197 -16.747 1.00 88.06 87 THR A C 1
ATOM 670 O O . THR A 1 87 ? 3.592 -0.532 -16.625 1.00 88.06 87 THR A O 1
ATOM 673 N N . CYS A 1 88 ? 1.650 0.112 -15.701 1.00 89.25 88 CYS A N 1
ATOM 674 C CA . CYS A 1 88 ? 2.085 -0.088 -14.323 1.00 89.25 88 CYS A CA 1
ATOM 675 C C . CYS A 1 88 ? 1.859 -1.554 -13.921 1.00 89.25 88 CYS A C 1
ATOM 677 O O . CYS A 1 88 ? 0.791 -1.904 -13.432 1.00 89.25 88 CYS A O 1
ATOM 679 N N . ASN A 1 89 ? 2.824 -2.425 -14.221 1.00 88.06 89 ASN A N 1
ATOM 680 C CA . ASN A 1 89 ? 2.711 -3.862 -13.943 1.00 88.06 89 ASN A CA 1
ATOM 681 C C . ASN A 1 89 ? 4.007 -4.418 -13.337 1.00 88.06 89 ASN A C 1
ATOM 683 O O . ASN A 1 89 ? 3.976 -4.998 -12.259 1.00 88.06 89 ASN A O 1
ATOM 687 N N . PHE A 1 90 ? 5.159 -4.202 -13.990 1.00 91.62 90 PHE A N 1
ATOM 688 C CA . PHE A 1 90 ? 6.470 -4.665 -13.501 1.00 91.62 90 PHE A CA 1
ATOM 689 C C . PHE A 1 90 ? 6.469 -6.155 -13.108 1.00 91.62 90 PHE A C 1
ATOM 691 O O . PHE A 1 90 ? 7.031 -6.545 -12.091 1.00 91.62 90 PHE A O 1
ATOM 698 N N . ASN A 1 91 ? 5.820 -6.992 -13.928 1.00 89.69 91 ASN A N 1
ATOM 699 C CA . ASN A 1 91 ? 5.628 -8.425 -13.680 1.00 89.69 91 ASN A CA 1
ATOM 700 C C . ASN A 1 91 ? 4.847 -8.730 -12.383 1.00 89.69 91 ASN A C 1
ATOM 702 O O . ASN A 1 91 ? 5.214 -9.612 -11.612 1.00 89.69 91 ASN A O 1
ATOM 706 N N . GLY A 1 92 ? 3.788 -7.961 -12.136 1.00 86.56 92 GLY A N 1
ATOM 707 C CA . GLY A 1 92 ? 2.936 -8.017 -10.951 1.00 86.56 92 GLY A CA 1
ATOM 708 C C . GLY A 1 92 ? 3.484 -7.244 -9.754 1.00 86.56 92 GLY A C 1
ATOM 709 O O . GLY A 1 92 ? 2.813 -7.177 -8.732 1.00 86.56 92 GLY A O 1
ATOM 710 N N . ALA A 1 93 ? 4.681 -6.655 -9.858 1.00 91.56 93 ALA A N 1
ATOM 711 C CA . ALA A 1 93 ? 5.347 -5.946 -8.768 1.00 91.56 93 ALA A CA 1
ATOM 712 C C . ALA A 1 93 ? 4.760 -4.559 -8.459 1.00 91.56 93 ALA A C 1
ATOM 714 O O . ALA A 1 93 ? 5.156 -3.957 -7.461 1.00 91.56 93 ALA A O 1
ATOM 715 N N . ALA A 1 94 ? 3.867 -4.021 -9.294 1.00 90.88 94 ALA A N 1
ATOM 716 C CA . ALA A 1 94 ? 3.373 -2.653 -9.163 1.00 90.88 94 ALA A CA 1
ATOM 717 C C . ALA A 1 94 ? 1.862 -2.522 -9.365 1.00 90.88 94 ALA A C 1
ATOM 719 O O . ALA A 1 94 ? 1.252 -3.291 -10.107 1.00 90.88 94 ALA A O 1
ATOM 720 N N . MET A 1 95 ? 1.295 -1.470 -8.773 1.00 84.69 95 MET A N 1
ATOM 721 C CA . MET A 1 95 ? -0.109 -1.100 -8.905 1.00 84.69 95 MET A CA 1
ATOM 722 C C . MET A 1 95 ? -0.318 0.396 -9.145 1.00 84.69 95 MET A C 1
ATOM 724 O O . MET A 1 95 ? 0.500 1.227 -8.742 1.00 84.69 95 MET A O 1
ATOM 728 N N . LEU A 1 96 ? -1.445 0.742 -9.775 1.00 83.88 96 LEU A N 1
ATOM 729 C CA . LEU A 1 96 ? -1.900 2.127 -9.882 1.00 83.88 96 LEU A CA 1
ATOM 730 C C . LEU A 1 96 ? -2.646 2.551 -8.617 1.00 83.88 96 LEU A C 1
ATOM 732 O O . LEU A 1 96 ? -3.436 1.798 -8.045 1.00 83.88 96 LEU A O 1
ATOM 736 N N . THR A 1 97 ? -2.421 3.792 -8.208 1.00 71.00 97 THR A N 1
ATOM 737 C CA . THR A 1 97 ? -3.135 4.432 -7.107 1.00 71.00 97 THR A CA 1
ATOM 738 C C . THR A 1 97 ? -3.484 5.869 -7.461 1.00 71.00 97 THR A C 1
ATOM 740 O O . THR A 1 97 ? -2.727 6.550 -8.147 1.00 71.00 97 THR A O 1
ATOM 743 N N . THR A 1 98 ? -4.618 6.341 -6.959 1.00 72.75 98 THR A N 1
ATOM 744 C CA . THR A 1 98 ? -5.052 7.746 -7.014 1.00 72.75 98 THR A CA 1
ATOM 745 C C . THR A 1 98 ? -4.700 8.506 -5.733 1.00 72.75 98 THR A C 1
ATOM 747 O O . THR A 1 98 ? -5.114 9.648 -5.534 1.00 72.75 98 THR A O 1
ATOM 750 N N . ILE A 1 99 ? -3.929 7.874 -4.844 1.00 68.88 99 ILE A N 1
ATOM 751 C CA . ILE A 1 99 ? -3.436 8.456 -3.598 1.00 68.88 99 ILE A CA 1
ATOM 752 C C . ILE A 1 99 ? -2.002 8.919 -3.822 1.00 68.88 99 ILE A C 1
ATOM 754 O O . ILE A 1 99 ? -1.154 8.124 -4.216 1.00 68.88 99 ILE A O 1
ATOM 758 N N . ASP A 1 100 ? -1.724 10.184 -3.513 1.00 69.75 100 ASP A N 1
ATOM 759 C CA . ASP A 1 100 ? -0.383 10.758 -3.612 1.00 69.75 100 ASP A CA 1
ATOM 760 C C . ASP A 1 100 ? 0.574 10.106 -2.589 1.00 69.75 100 ASP A C 1
ATOM 762 O O . ASP A 1 100 ? 0.470 10.396 -1.391 1.00 69.75 100 ASP A O 1
ATOM 766 N N . PRO A 1 101 ? 1.541 9.271 -3.021 1.00 68.75 101 PRO A N 1
ATOM 767 C CA . PRO A 1 101 ? 2.440 8.564 -2.111 1.00 68.75 101 PRO A CA 1
ATOM 768 C C . PRO A 1 101 ? 3.479 9.493 -1.463 1.00 68.75 101 PRO A C 1
ATOM 770 O O . PRO A 1 101 ? 4.167 9.099 -0.525 1.00 68.75 101 PRO A O 1
ATOM 773 N N . SER A 1 102 ? 3.614 10.735 -1.948 1.00 64.62 102 SER A N 1
ATOM 774 C CA . SER A 1 102 ? 4.575 11.711 -1.422 1.00 64.62 102 SER A CA 1
ATOM 775 C C . SER A 1 102 ? 4.099 12.404 -0.141 1.00 64.62 102 SER A C 1
ATOM 777 O O . SER A 1 102 ? 4.893 13.045 0.553 1.00 64.62 102 SER A O 1
ATOM 779 N N . LYS A 1 103 ? 2.814 12.265 0.204 1.00 58.00 103 LYS A N 1
ATOM 780 C CA . LYS A 1 103 ? 2.217 12.853 1.403 1.00 58.00 103 LYS A CA 1
ATOM 781 C C . LYS A 1 103 ? 2.068 11.790 2.494 1.00 58.00 103 LYS A C 1
ATOM 783 O O . LYS A 1 103 ? 1.083 11.056 2.489 1.00 58.00 103 LYS A O 1
ATOM 788 N N . PRO A 1 104 ? 2.975 11.722 3.486 1.00 54.62 104 PRO A N 1
ATOM 789 C CA . PRO A 1 104 ? 2.660 11.006 4.711 1.00 54.62 104 PRO A CA 1
ATOM 790 C C . PRO A 1 104 ? 1.486 11.720 5.394 1.00 54.62 104 PRO A C 1
ATOM 792 O O . PRO A 1 104 ? 1.597 12.887 5.766 1.00 54.62 104 PRO A O 1
ATOM 795 N N . LEU A 1 105 ? 0.369 11.016 5.589 1.00 48.53 105 LEU A N 1
ATOM 796 C CA . LEU A 1 105 ? -0.867 11.520 6.213 1.00 48.53 105 LEU A CA 1
ATOM 797 C C . LEU A 1 105 ? -0.685 12.128 7.617 1.00 48.53 105 LEU A C 1
ATOM 799 O O . LEU A 1 105 ? -1.590 12.789 8.118 1.00 48.53 105 LEU A O 1
ATOM 803 N N . LEU A 1 106 ? 0.484 11.973 8.241 1.00 50.69 106 LEU A N 1
ATOM 804 C CA . LEU A 1 106 ? 0.862 12.682 9.467 1.00 50.69 106 LEU A CA 1
ATOM 805 C C . LEU A 1 106 ? 0.720 14.209 9.347 1.00 50.69 106 LEU A C 1
ATOM 807 O O . LEU A 1 106 ? 0.412 14.846 10.349 1.00 50.69 106 LEU A O 1
ATOM 811 N N . THR A 1 107 ? 0.872 14.795 8.152 1.00 44.44 107 THR A N 1
ATOM 812 C CA . THR A 1 107 ? 0.604 16.230 7.947 1.00 44.44 107 THR A CA 1
ATOM 813 C C . THR A 1 107 ? -0.890 16.558 7.961 1.00 44.44 107 THR A C 1
ATOM 815 O O . THR A 1 107 ? -1.283 17.593 8.482 1.00 44.44 107 THR A O 1
ATOM 818 N N . PHE A 1 108 ? -1.754 15.660 7.480 1.00 44.19 108 PHE A N 1
ATOM 819 C CA . PHE A 1 108 ? -3.209 15.821 7.595 1.00 44.19 108 PHE A CA 1
ATOM 820 C C . PHE A 1 108 ? -3.675 15.710 9.048 1.00 44.19 108 PHE A C 1
ATOM 822 O O . PHE A 1 108 ? -4.480 16.521 9.506 1.00 44.19 108 PHE A O 1
ATOM 829 N N . TYR A 1 109 ? -3.130 14.746 9.796 1.00 44.59 109 TYR A N 1
ATOM 830 C CA . TYR A 1 109 ? -3.418 14.624 11.221 1.00 44.59 109 TYR A CA 1
ATOM 831 C C . TYR A 1 109 ? -2.862 15.800 12.020 1.00 44.59 109 TYR A C 1
ATOM 833 O O . TYR A 1 109 ? -3.545 16.227 12.938 1.00 44.59 109 TYR A O 1
ATOM 841 N N . SER A 1 110 ? -1.703 16.382 11.682 1.00 46.84 110 SER A N 1
ATOM 842 C CA . SER A 1 110 ? -1.237 17.589 12.375 1.00 46.84 110 SER A CA 1
ATOM 843 C C . SER A 1 110 ? -2.152 18.781 12.118 1.00 46.84 110 SER A C 1
ATOM 845 O O . SER A 1 110 ? -2.498 19.456 13.073 1.00 46.84 110 SER A O 1
ATOM 847 N N . GLU A 1 111 ? -2.622 19.014 10.892 1.00 45.97 111 GLU A N 1
ATOM 848 C CA . GLU A 1 111 ? -3.534 20.137 10.614 1.00 45.97 111 GLU A CA 1
ATOM 849 C C . GLU A 1 111 ? -4.895 19.965 11.314 1.00 45.97 111 GLU A C 1
ATOM 851 O O . GLU A 1 111 ? -5.419 20.909 11.907 1.00 45.97 111 GLU A O 1
ATOM 856 N N . ILE A 1 112 ? -5.441 18.742 11.343 1.00 50.69 112 ILE A N 1
ATOM 857 C CA . ILE A 1 112 ? -6.684 18.438 12.073 1.00 50.69 112 ILE A CA 1
ATOM 858 C C . ILE A 1 112 ? -6.458 18.513 13.587 1.00 50.69 112 ILE A C 1
ATOM 860 O O . ILE A 1 112 ? -7.290 19.062 14.298 1.00 50.69 112 ILE A O 1
ATOM 864 N N . PHE A 1 113 ? -5.339 18.008 14.107 1.00 54.69 113 PHE A N 1
ATOM 865 C CA . PHE A 1 113 ? -5.045 18.016 15.542 1.00 54.69 113 PHE A CA 1
ATOM 866 C C . PHE A 1 113 ? -4.732 19.430 16.043 1.00 54.69 113 PHE A C 1
ATOM 868 O O . PHE A 1 113 ? -5.241 19.823 17.088 1.00 54.69 113 PHE A O 1
ATOM 875 N N . PHE A 1 114 ? -3.988 20.239 15.281 1.00 56.62 114 PHE A N 1
ATOM 876 C CA . PHE A 1 114 ? -3.811 21.668 15.555 1.00 56.62 114 PHE A CA 1
ATOM 877 C C . PHE A 1 114 ? -5.144 22.416 15.447 1.00 56.62 114 PHE A C 1
ATOM 879 O O . PHE A 1 114 ? -5.446 23.215 16.327 1.00 56.62 114 PHE A O 1
ATOM 886 N N . GLY A 1 115 ? -5.985 22.117 14.452 1.00 52.25 115 GLY A N 1
ATOM 887 C CA . GLY A 1 115 ? -7.325 22.696 14.317 1.00 52.25 115 GLY A CA 1
ATOM 888 C C . GLY A 1 115 ? -8.260 22.350 15.483 1.00 52.25 115 GLY A C 1
ATOM 889 O O . GLY A 1 115 ? -8.897 23.238 16.044 1.00 52.25 115 GLY A O 1
ATOM 890 N N . VAL A 1 116 ? -8.295 21.085 15.913 1.00 54.66 116 VAL A N 1
ATOM 891 C CA . VAL A 1 116 ? -9.081 20.605 17.066 1.00 54.66 116 VAL A CA 1
ATOM 892 C C . VAL A 1 116 ? -8.539 21.180 18.374 1.00 54.66 116 VAL A C 1
ATOM 894 O O . VAL A 1 116 ? -9.326 21.561 19.237 1.00 54.66 116 VAL A O 1
ATOM 897 N N . MET A 1 117 ? -7.219 21.329 18.515 1.00 54.53 117 MET A N 1
ATOM 898 C CA . MET A 1 117 ? -6.605 21.976 19.679 1.00 54.53 117 MET A CA 1
ATOM 899 C C . MET A 1 117 ? -6.857 23.490 19.705 1.00 54.53 117 MET A C 1
ATOM 901 O O . MET A 1 117 ? -7.091 24.042 20.779 1.00 54.53 117 MET A O 1
ATOM 905 N N . ILE A 1 118 ? -6.873 24.169 18.554 1.00 57.81 118 ILE A N 1
ATOM 906 C CA . ILE A 1 118 ? -7.228 25.594 18.442 1.00 57.81 118 ILE A CA 1
ATOM 907 C C . ILE A 1 118 ? -8.721 25.800 18.730 1.00 57.81 118 ILE A C 1
ATOM 909 O O . ILE A 1 118 ? -9.064 26.694 19.499 1.00 57.81 118 ILE A O 1
ATOM 913 N N . LEU A 1 119 ? -9.607 24.946 18.208 1.00 53.22 119 LEU A N 1
ATOM 914 C CA . LEU A 1 119 ? -11.042 24.974 18.514 1.00 53.22 119 LEU A CA 1
ATOM 915 C C . LEU A 1 119 ? -11.323 24.640 19.987 1.00 53.22 119 LEU A C 1
ATOM 917 O O . LEU A 1 119 ? -12.157 25.294 20.604 1.00 53.22 119 LEU A O 1
ATOM 921 N N . ALA A 1 120 ? -10.594 23.698 20.595 1.00 51.88 120 ALA A N 1
ATOM 922 C CA . ALA A 1 120 ? -10.681 23.411 22.031 1.00 51.88 120 ALA A CA 1
ATOM 923 C C . ALA A 1 120 ? -10.149 24.569 22.897 1.00 51.88 120 ALA A C 1
ATOM 925 O O . ALA A 1 120 ? -10.704 24.857 23.960 1.00 51.88 120 ALA A O 1
ATOM 926 N N . SER A 1 121 ? -9.112 25.270 22.429 1.00 52.94 121 SER A N 1
ATOM 927 C CA . SER A 1 121 ? -8.572 26.484 23.061 1.00 52.94 121 SER A CA 1
ATOM 928 C C . SER A 1 121 ? -9.521 27.686 22.928 1.00 52.94 121 SER A C 1
ATOM 930 O O . SER A 1 121 ? -9.636 28.492 23.846 1.00 52.94 121 SER A O 1
ATOM 932 N N . LEU A 1 122 ? -10.252 27.794 21.813 1.00 53.50 122 LEU A N 1
ATOM 933 C CA . LEU A 1 122 ? -11.290 28.810 21.600 1.00 53.50 122 LEU A CA 1
ATOM 934 C C . LEU A 1 122 ? -12.568 28.492 22.389 1.00 53.50 122 LEU A C 1
ATOM 936 O O . LEU A 1 122 ? -13.144 29.397 22.982 1.00 53.50 122 LEU A O 1
ATOM 940 N N . ASN A 1 123 ? -12.967 27.219 22.491 1.00 49.25 123 ASN A N 1
ATOM 941 C CA . ASN A 1 123 ? -14.077 26.784 23.347 1.00 49.25 123 ASN A CA 1
ATOM 942 C C . ASN A 1 123 ? -13.766 26.995 24.836 1.00 49.25 123 ASN A C 1
ATOM 944 O O . ASN A 1 123 ? -14.640 27.413 25.584 1.00 49.25 123 ASN A O 1
ATOM 948 N N . THR A 1 124 ? -12.516 26.808 25.272 1.00 50.69 124 THR A N 1
ATOM 949 C CA . THR A 1 124 ? -12.115 27.143 26.652 1.00 50.69 124 THR A CA 1
ATOM 950 C C . THR A 1 124 ? -12.012 28.650 26.910 1.00 50.69 124 THR A C 1
ATOM 952 O O . THR A 1 124 ? -12.191 29.073 28.052 1.00 50.69 124 THR A O 1
ATOM 955 N N . LEU A 1 125 ? -11.784 29.471 25.876 1.00 49.50 125 LEU A N 1
ATOM 956 C CA . LEU A 1 125 ? -11.925 30.931 25.944 1.00 49.50 125 LEU A CA 1
ATOM 957 C C . LEU A 1 125 ? -13.401 31.374 25.940 1.00 49.50 125 LEU A C 1
ATOM 959 O O . LEU A 1 125 ? -13.721 32.375 26.578 1.00 49.50 125 LEU A O 1
ATOM 963 N N . LEU A 1 126 ? -14.306 30.621 25.302 1.00 45.81 126 LEU A N 1
ATOM 964 C CA . LEU A 1 126 ? -15.755 30.823 25.430 1.00 45.81 126 LEU A CA 1
ATOM 965 C C . LEU A 1 126 ? -16.277 30.385 26.811 1.00 45.81 126 LEU A C 1
ATOM 967 O O . LEU A 1 126 ? -17.074 31.111 27.392 1.00 45.81 126 LEU A O 1
ATOM 971 N N . ASP A 1 127 ? -15.773 29.300 27.407 1.00 43.12 127 ASP A N 1
ATOM 972 C CA . ASP A 1 127 ? -16.114 28.886 28.786 1.00 43.12 127 ASP A CA 1
ATOM 973 C C . ASP A 1 127 ? -15.474 29.779 29.868 1.00 43.12 127 ASP A C 1
ATOM 975 O O . ASP A 1 127 ? -15.838 29.717 31.045 1.00 43.12 127 ASP A O 1
ATOM 979 N N . ALA A 1 128 ? -14.522 30.642 29.491 1.00 44.38 128 ALA A N 1
ATOM 980 C CA . ALA A 1 128 ? -14.072 31.744 30.339 1.00 44.38 128 ALA A CA 1
ATOM 981 C C . ALA A 1 128 ? -15.114 32.875 30.417 1.00 44.38 128 ALA A C 1
ATOM 983 O O . ALA A 1 128 ? -14.964 33.789 31.235 1.00 44.38 128 ALA A O 1
ATOM 984 N N . THR A 1 129 ? -16.212 32.795 29.654 1.00 45.19 129 THR A N 1
ATOM 985 C CA . THR A 1 129 ? -17.448 33.488 30.021 1.00 45.19 129 THR A CA 1
ATOM 986 C C . THR A 1 129 ? -18.079 32.756 31.201 1.00 45.19 129 THR A C 1
ATOM 988 O O . THR A 1 129 ? -18.925 31.886 31.070 1.00 45.19 129 THR A O 1
ATOM 991 N N . PHE A 1 130 ? -17.558 33.093 32.382 1.00 44.28 130 PHE A N 1
ATOM 992 C CA . PHE A 1 130 ? -18.331 33.314 33.595 1.00 44.28 130 PHE A CA 1
ATOM 993 C C . PHE A 1 130 ? -19.659 32.549 33.648 1.00 44.28 130 PHE A C 1
ATOM 995 O O . PHE A 1 130 ? -20.662 33.001 33.092 1.00 44.28 130 PHE A O 1
ATOM 1002 N N . ASP A 1 131 ? -19.721 31.501 34.470 1.00 44.53 131 ASP A N 1
ATOM 1003 C CA . ASP A 1 131 ? -20.973 31.224 35.164 1.00 44.53 131 ASP A CA 1
ATOM 1004 C C . ASP A 1 131 ? -21.261 32.431 36.076 1.00 44.53 131 ASP A C 1
ATOM 1006 O O . ASP A 1 131 ? -20.868 32.497 37.245 1.00 44.53 131 ASP A O 1
ATOM 1010 N N . ALA A 1 132 ? -21.880 33.456 35.490 1.00 45.31 132 ALA A N 1
ATOM 1011 C CA . ALA A 1 132 ? -22.237 34.713 36.130 1.00 45.31 132 ALA A CA 1
ATOM 1012 C C . ALA A 1 132 ? -23.192 34.498 37.320 1.00 45.31 132 ALA A C 1
ATOM 1014 O O . ALA A 1 132 ? -23.419 35.424 38.100 1.00 45.31 132 ALA A O 1
ATOM 1015 N N . SER A 1 133 ? -23.717 33.278 37.499 1.00 46.88 133 SER A N 1
ATOM 1016 C CA . SER A 1 133 ? -24.532 32.904 38.651 1.00 46.88 133 SER A CA 1
ATOM 1017 C C . SER A 1 133 ? -23.725 32.743 39.950 1.00 46.88 133 SER A C 1
ATOM 1019 O O . SER A 1 133 ? -24.285 32.922 41.032 1.00 46.88 133 SER A O 1
ATOM 1021 N N . LEU A 1 134 ? -22.409 32.483 39.879 1.00 48.00 134 LEU A N 1
ATOM 1022 C CA . LEU A 1 134 ? -21.560 32.270 41.065 1.00 48.00 134 LEU A CA 1
ATOM 1023 C C . LEU A 1 134 ? -20.814 33.524 41.546 1.00 48.00 134 LEU A C 1
ATOM 1025 O O . LEU A 1 134 ? -20.286 33.532 42.659 1.00 48.00 134 LEU A O 1
ATOM 1029 N N . CYS A 1 135 ? -20.786 34.588 40.744 1.00 51.06 135 CYS A N 1
ATOM 1030 C CA . CYS A 1 135 ? -20.167 35.859 41.108 1.00 51.06 135 CYS A CA 1
ATOM 1031 C C . CYS A 1 135 ? -20.980 37.028 40.503 1.00 51.06 135 CYS A C 1
ATOM 1033 O O . CYS A 1 135 ? -20.639 37.525 39.428 1.00 51.06 135 CYS A O 1
ATOM 1035 N N . PRO A 1 136 ? -22.067 37.489 41.156 1.00 48.53 136 PRO A N 1
ATOM 1036 C CA . PRO A 1 136 ? -22.786 38.664 40.686 1.00 48.53 136 PRO A CA 1
ATOM 1037 C C . PRO A 1 136 ? -21.907 39.906 40.877 1.00 48.53 136 PRO A C 1
ATOM 1039 O O . PRO A 1 136 ? -21.595 40.289 42.005 1.00 48.53 136 PRO A O 1
ATOM 1042 N N . ILE A 1 137 ? -21.526 40.567 39.780 1.00 52.50 137 ILE A N 1
ATOM 1043 C CA . ILE A 1 137 ? -20.978 41.926 39.837 1.00 52.50 137 ILE A CA 1
ATOM 1044 C C . ILE A 1 137 ? -22.142 42.848 40.210 1.00 52.50 137 ILE A C 1
ATOM 1046 O O . ILE A 1 137 ? -22.857 43.364 39.354 1.00 52.50 137 ILE A O 1
ATOM 1050 N N . THR A 1 138 ? -22.394 43.033 41.502 1.00 52.84 138 THR A N 1
ATOM 1051 C CA . THR A 1 138 ? -23.311 44.085 41.936 1.00 52.84 138 THR A CA 1
ATOM 1052 C C . THR A 1 138 ? -22.549 45.403 41.967 1.00 52.84 138 THR A C 1
ATOM 1054 O O . THR A 1 138 ? -21.640 45.551 42.781 1.00 52.84 138 THR A O 1
ATOM 1057 N N . ASN A 1 139 ? -22.960 46.385 41.157 1.00 53.28 139 ASN A N 1
ATOM 1058 C CA . ASN A 1 139 ? -22.578 47.804 41.282 1.00 53.28 139 ASN A CA 1
ATOM 1059 C C . ASN A 1 139 ? -23.149 48.432 42.578 1.00 53.28 139 ASN A C 1
ATOM 1061 O O . ASN A 1 139 ? -23.783 49.485 42.560 1.00 53.28 139 ASN A O 1
ATOM 1065 N N . LYS A 1 140 ? -22.993 47.761 43.724 1.00 54.97 140 LYS A N 1
ATOM 1066 C CA . LYS A 1 140 ? -23.380 48.272 45.038 1.00 54.97 140 LYS A CA 1
ATOM 1067 C C . LYS A 1 140 ? -22.136 48.783 45.754 1.00 54.97 140 LYS A C 1
ATOM 1069 O O . LYS A 1 140 ? -21.215 48.029 46.032 1.00 54.97 140 LYS A O 1
ATOM 1074 N N . ILE A 1 141 ? -22.161 50.070 46.088 1.00 56.12 141 ILE A N 1
ATOM 1075 C CA . ILE A 1 141 ? -21.066 50.813 46.733 1.00 56.12 141 ILE A CA 1
ATOM 1076 C C . ILE A 1 141 ? -20.982 50.497 48.249 1.00 56.12 141 ILE A C 1
ATOM 1078 O O . ILE A 1 141 ? -20.046 50.906 48.921 1.00 56.12 141 ILE A O 1
ATOM 1082 N N . ASN A 1 142 ? -21.939 49.731 48.793 1.00 54.28 142 ASN A N 1
ATOM 1083 C CA . ASN A 1 142 ? -21.964 49.276 50.187 1.00 54.28 142 ASN A CA 1
ATOM 1084 C C . ASN A 1 142 ? -22.058 47.745 50.243 1.00 54.28 142 ASN A C 1
ATOM 1086 O O . ASN A 1 142 ? -23.134 47.170 50.063 1.00 54.28 142 ASN A O 1
ATOM 1090 N N . LEU A 1 143 ? -20.915 47.099 50.469 1.00 58.66 143 LEU A N 1
ATOM 1091 C CA . LEU A 1 143 ? -20.768 45.654 50.635 1.00 58.66 143 LEU A CA 1
ATOM 1092 C C . LEU A 1 143 ? -20.469 45.357 52.106 1.00 58.66 143 LEU A C 1
ATOM 1094 O O . LEU A 1 143 ? -19.547 45.940 52.672 1.00 58.66 143 LEU A O 1
ATOM 1098 N N . ASP A 1 144 ? -21.230 44.455 52.729 1.00 69.56 144 ASP A N 1
ATOM 1099 C CA . ASP A 1 144 ? -20.902 43.987 54.078 1.00 69.56 144 ASP A CA 1
ATOM 1100 C C . ASP A 1 144 ? -19.681 43.039 54.060 1.00 69.56 144 ASP A C 1
ATOM 1102 O O . ASP A 1 144 ? -19.319 42.466 53.025 1.00 69.56 144 ASP A O 1
ATOM 1106 N N . GLY A 1 145 ? -19.038 42.849 55.217 1.00 61.62 145 GLY A N 1
ATOM 1107 C CA . GLY A 1 145 ? -17.820 42.035 55.330 1.00 61.62 145 GLY A CA 1
ATOM 1108 C C . GLY A 1 145 ? -17.986 40.562 54.919 1.00 61.62 145 GLY A C 1
ATOM 1109 O O . GLY A 1 145 ? -17.027 39.941 54.460 1.00 61.62 145 GLY A O 1
ATOM 1110 N N . ASN A 1 146 ? -19.193 39.996 55.008 1.00 62.03 146 ASN A N 1
ATOM 1111 C CA . ASN A 1 146 ? -19.484 38.635 54.554 1.00 62.03 146 ASN A CA 1
ATOM 1112 C C . ASN A 1 146 ? -19.554 38.565 53.015 1.00 62.03 146 ASN A C 1
ATOM 1114 O O . ASN A 1 146 ? -19.094 37.590 52.418 1.00 62.03 146 ASN A O 1
ATOM 1118 N N . GLN A 1 147 ? -20.053 39.615 52.352 1.00 55.28 147 GLN A N 1
ATOM 1119 C CA . GLN A 1 147 ? -20.063 39.713 50.884 1.00 55.28 147 GLN A CA 1
ATOM 1120 C C . GLN A 1 147 ? -18.653 39.878 50.306 1.00 55.28 147 GLN A C 1
ATOM 1122 O O . GLN A 1 147 ? -18.312 39.223 49.319 1.00 55.28 147 GLN A O 1
ATOM 1127 N N . VAL A 1 148 ? -17.801 40.681 50.954 1.00 59.09 148 VAL A N 1
ATOM 1128 C CA . VAL A 1 148 ? -16.393 40.844 50.550 1.00 59.09 148 VAL A CA 1
ATOM 1129 C C . VAL A 1 148 ? -15.644 39.512 50.658 1.00 59.09 148 VAL A C 1
ATOM 1131 O O . VAL A 1 148 ? -14.966 39.102 49.718 1.00 59.09 148 VAL A O 1
ATOM 1134 N N . MET A 1 149 ? -15.836 38.764 51.749 1.00 59.16 149 MET A N 1
ATOM 1135 C CA . MET A 1 149 ? -15.197 37.455 51.931 1.00 59.16 149 MET A CA 1
ATOM 1136 C C . MET A 1 149 ? -15.670 36.398 50.923 1.00 59.16 149 MET A C 1
ATOM 1138 O O . MET A 1 149 ? -14.882 35.533 50.531 1.00 59.16 149 MET A O 1
ATOM 1142 N N . LYS A 1 150 ? -16.927 36.451 50.466 1.00 58.78 150 LYS A N 1
ATOM 1143 C CA . LYS A 1 150 ? -17.428 35.574 49.392 1.00 58.78 150 LYS A CA 1
ATOM 1144 C C . LYS A 1 150 ? -16.802 35.909 48.040 1.00 58.78 150 LYS A C 1
ATOM 1146 O O . LYS A 1 150 ? -16.396 34.990 47.332 1.00 58.78 150 LYS A O 1
ATOM 1151 N N . MET A 1 151 ? -16.645 37.193 47.721 1.00 56.41 151 MET A N 1
ATOM 1152 C CA . MET A 1 151 ? -15.966 37.627 46.496 1.00 56.41 151 MET A CA 1
ATOM 1153 C C . MET A 1 151 ? -14.485 37.254 46.490 1.00 56.41 151 MET A C 1
ATOM 1155 O O . MET A 1 151 ? -14.003 36.706 45.502 1.00 56.41 151 MET A O 1
ATOM 1159 N N . VAL A 1 152 ? -13.780 37.449 47.608 1.00 57.59 152 VAL A N 1
ATOM 1160 C CA . VAL A 1 152 ? -12.376 37.029 47.740 1.00 57.59 152 VAL A CA 1
ATOM 1161 C C . VAL A 1 152 ? -12.251 35.510 47.570 1.00 57.59 152 VAL A C 1
ATOM 1163 O O . VAL A 1 152 ? -11.391 35.048 46.827 1.00 57.59 152 VAL A O 1
ATOM 1166 N N . LYS A 1 153 ? -13.149 34.712 48.166 1.00 57.53 153 LYS A N 1
ATOM 1167 C CA . LYS A 1 153 ? -13.165 33.248 47.977 1.00 57.53 153 LYS A CA 1
ATOM 1168 C C . LYS A 1 153 ? -13.476 32.833 46.532 1.00 57.53 153 LYS A C 1
ATOM 1170 O O . LYS A 1 153 ? -12.857 31.889 46.046 1.00 57.53 153 LYS A O 1
ATOM 1175 N N . CYS A 1 154 ? -14.389 33.526 45.847 1.00 57.62 154 CYS A N 1
ATOM 1176 C CA . CYS A 1 154 ? -14.713 33.303 44.431 1.00 57.62 154 CYS A CA 1
ATOM 1177 C C . CYS A 1 154 ? -13.491 33.593 43.540 1.00 57.62 154 CYS A C 1
ATOM 1179 O O . CYS A 1 154 ? -13.087 32.741 42.750 1.00 57.62 154 CYS A O 1
ATOM 1181 N N . ALA A 1 155 ? -12.827 34.735 43.750 1.00 58.59 155 ALA A N 1
ATOM 1182 C CA . ALA A 1 155 ? -11.633 35.132 43.005 1.00 58.59 155 ALA A CA 1
ATOM 1183 C C . ALA A 1 155 ? -10.446 34.183 43.243 1.00 58.59 155 ALA A C 1
ATOM 1185 O O . ALA A 1 155 ? -9.789 33.769 42.291 1.00 58.59 155 ALA A O 1
ATOM 1186 N N . VAL A 1 156 ? -10.203 33.778 44.496 1.00 59.62 156 VAL A N 1
ATOM 1187 C CA . VAL A 1 156 ? -9.131 32.828 44.845 1.00 59.62 156 VAL A CA 1
ATOM 1188 C C . VAL A 1 156 ? -9.408 31.442 44.257 1.00 59.62 156 VAL A C 1
ATOM 1190 O O . VAL A 1 156 ? -8.492 30.813 43.731 1.00 59.62 156 VAL A O 1
ATOM 1193 N N . LYS A 1 157 ? -10.663 30.966 44.277 1.00 64.44 157 LYS A N 1
ATOM 1194 C CA . LYS A 1 157 ? -11.032 29.670 43.683 1.00 64.44 157 LYS A CA 1
ATOM 1195 C C . LYS A 1 157 ? -10.941 29.694 42.155 1.00 64.44 157 LYS A C 1
ATOM 1197 O O . LYS A 1 157 ? -10.450 28.729 41.575 1.00 64.44 157 LYS A O 1
ATOM 1202 N N . GLY A 1 158 ? -11.328 30.802 41.520 1.00 60.69 158 GLY A N 1
ATOM 1203 C CA . GLY A 1 158 ? -11.135 31.032 40.086 1.00 60.69 158 GLY A CA 1
ATOM 1204 C C . GLY A 1 158 ? -9.656 31.025 39.696 1.00 60.69 158 GLY A C 1
ATOM 1205 O O . GLY A 1 158 ? -9.260 30.270 38.809 1.00 60.69 158 GLY A O 1
ATOM 1206 N N . MET A 1 159 ? -8.816 31.771 40.422 1.00 66.31 159 MET A N 1
ATOM 1207 C CA . MET A 1 159 ? -7.363 31.765 40.212 1.00 66.31 159 MET A CA 1
ATOM 1208 C C . MET A 1 159 ? -6.750 30.371 40.397 1.00 66.31 159 MET A C 1
ATOM 1210 O O . MET A 1 159 ? -5.936 29.954 39.577 1.00 66.31 159 MET A O 1
ATOM 1214 N N . LEU A 1 160 ? -7.166 29.614 41.417 1.00 62.34 160 LEU A N 1
ATOM 1215 C CA . LEU A 1 160 ? -6.640 28.270 41.674 1.00 62.34 160 LEU A CA 1
ATOM 1216 C C . LEU A 1 160 ? -6.996 27.275 40.554 1.00 62.34 160 LEU A C 1
ATOM 1218 O O . LEU A 1 160 ? -6.167 26.445 40.183 1.00 62.34 160 LEU A O 1
ATOM 1222 N N . ILE A 1 161 ? -8.199 27.381 39.977 1.00 65.00 161 ILE A N 1
ATOM 1223 C CA . ILE A 1 161 ? -8.634 26.554 38.839 1.00 65.00 161 ILE A CA 1
ATOM 1224 C C . ILE A 1 161 ? -7.826 26.888 37.580 1.00 65.00 161 ILE A C 1
ATOM 1226 O O . ILE A 1 161 ? -7.394 25.975 36.876 1.00 65.00 161 ILE A O 1
ATOM 1230 N N . VAL A 1 162 ? -7.582 28.175 37.309 1.00 63.09 162 VAL A N 1
ATOM 1231 C CA . VAL A 1 162 ? -6.751 28.609 36.173 1.00 63.09 162 VAL A CA 1
ATOM 1232 C C . VAL A 1 162 ? -5.325 28.076 36.323 1.00 63.09 162 VAL A C 1
ATOM 1234 O O . VAL A 1 162 ? -4.795 27.480 35.389 1.00 63.09 162 VAL A O 1
ATOM 1237 N N . ILE A 1 163 ? -4.734 28.195 37.514 1.00 70.62 163 ILE A N 1
ATOM 1238 C CA . ILE A 1 163 ? -3.384 27.690 37.801 1.00 70.62 163 ILE A CA 1
ATOM 1239 C C . ILE A 1 163 ? -3.314 26.165 37.633 1.00 70.62 163 ILE A C 1
ATOM 1241 O O . ILE A 1 163 ? -2.389 25.661 36.997 1.00 70.62 163 ILE A O 1
ATOM 1245 N N . MET A 1 164 ? -4.307 25.422 38.134 1.00 69.25 164 MET A N 1
ATOM 1246 C CA . MET A 1 164 ? -4.368 23.963 37.976 1.00 69.25 164 MET A CA 1
ATOM 1247 C C . MET A 1 164 ? -4.482 23.533 36.509 1.00 69.25 164 MET A C 1
ATOM 1249 O O . MET A 1 164 ? -3.826 22.575 36.103 1.00 69.25 164 MET A O 1
ATOM 1253 N N . LYS A 1 165 ? -5.266 24.253 35.699 1.00 65.19 165 LYS A N 1
ATOM 1254 C CA . LYS A 1 165 ? -5.398 23.983 34.260 1.00 65.19 165 LYS A CA 1
ATOM 1255 C C . LYS A 1 165 ? -4.114 24.303 33.491 1.00 65.19 165 LYS A C 1
ATOM 1257 O O . LYS A 1 165 ? -3.708 23.500 32.659 1.00 65.19 165 LYS A O 1
ATOM 1262 N N . VAL A 1 166 ? -3.438 25.413 33.802 1.00 69.94 166 VAL A N 1
ATOM 1263 C CA . VAL A 1 166 ? -2.142 25.765 33.190 1.00 69.94 166 VAL A CA 1
ATOM 1264 C C . VAL A 1 166 ? -1.075 24.724 33.532 1.00 69.94 166 VAL A C 1
ATOM 1266 O O . VAL A 1 166 ? -0.357 24.275 32.643 1.00 69.94 166 VAL A O 1
ATOM 1269 N N . LEU A 1 167 ? -1.015 24.271 34.787 1.00 73.88 167 LEU A N 1
ATOM 1270 C CA . LEU A 1 167 ? -0.128 23.178 35.198 1.00 73.88 167 LEU A CA 1
ATOM 1271 C C . LEU A 1 167 ? -0.457 21.869 34.466 1.00 73.88 167 LEU A C 1
ATOM 1273 O O . LEU A 1 167 ? 0.458 21.187 34.017 1.00 73.88 167 LEU A O 1
ATOM 1277 N N . CYS A 1 168 ? -1.739 21.539 34.285 1.00 73.31 168 CYS A N 1
ATOM 1278 C CA . CYS A 1 168 ? -2.158 20.362 33.521 1.00 73.31 168 CYS A CA 1
ATOM 1279 C C . CYS A 1 168 ? -1.740 20.460 32.043 1.00 73.31 168 CYS A C 1
ATOM 1281 O O . CYS A 1 168 ? -1.149 19.520 31.517 1.00 73.31 168 CYS A O 1
ATOM 1283 N N . CYS A 1 169 ? -1.938 21.615 31.400 1.00 62.62 169 CYS A N 1
ATOM 1284 C CA . CYS A 1 169 ? -1.468 21.859 30.036 1.00 62.62 169 CYS A CA 1
ATOM 1285 C C . CYS A 1 169 ? 0.061 21.773 29.923 1.00 62.62 169 CYS A C 1
ATOM 1287 O O . CYS A 1 169 ? 0.554 21.180 28.972 1.00 62.62 169 CYS A O 1
ATOM 1289 N N . LEU A 1 170 ? 0.824 22.293 30.891 1.00 65.81 170 LEU A N 1
ATOM 1290 C CA . LEU A 1 170 ? 2.289 22.181 30.905 1.00 65.81 170 LEU A CA 1
ATOM 1291 C C . LEU A 1 170 ? 2.768 20.729 31.085 1.00 65.81 170 LEU A C 1
ATOM 1293 O O . LEU A 1 170 ? 3.776 20.348 30.493 1.00 65.81 170 LEU A O 1
ATOM 1297 N N . LEU A 1 171 ? 2.035 19.908 31.845 1.00 65.56 171 LEU A N 1
ATOM 1298 C CA . LEU A 1 171 ? 2.295 18.469 31.979 1.00 65.56 171 LEU A CA 1
ATOM 1299 C C . LEU A 1 171 ? 1.944 17.686 30.700 1.00 65.56 171 LEU A C 1
ATOM 1301 O O . LEU A 1 171 ? 2.664 16.766 30.324 1.00 65.56 171 LEU A O 1
ATOM 1305 N N . ILE A 1 172 ? 0.873 18.059 29.995 1.00 62.91 172 ILE A N 1
ATOM 1306 C CA . ILE A 1 172 ? 0.503 17.459 28.699 1.00 62.91 172 ILE A CA 1
ATOM 1307 C C . ILE A 1 172 ? 1.495 17.880 27.600 1.00 62.91 172 ILE A C 1
ATOM 1309 O O . ILE A 1 172 ? 1.875 17.074 26.747 1.00 62.91 172 ILE A O 1
ATOM 1313 N N . LEU A 1 173 ? 1.977 19.126 27.647 1.00 54.72 173 LEU A N 1
ATOM 1314 C CA . LEU A 1 173 ? 3.015 19.621 26.747 1.00 54.72 173 LEU A CA 1
ATOM 1315 C C . LEU A 1 173 ? 4.348 18.916 26.998 1.00 54.72 173 LEU A C 1
ATOM 1317 O O . LEU A 1 173 ? 4.998 18.544 26.029 1.00 54.72 173 LEU A O 1
ATOM 1321 N N . SER A 1 174 ? 4.734 18.651 28.252 1.00 54.28 174 SER A N 1
ATOM 1322 C CA . SER A 1 174 ? 5.958 17.895 28.557 1.00 54.28 174 SER A CA 1
ATOM 1323 C C . SER A 1 174 ? 5.847 16.402 28.223 1.00 54.28 174 SER A C 1
ATOM 1325 O O . SER A 1 174 ? 6.842 15.805 27.806 1.00 54.28 174 SER A O 1
ATOM 1327 N N . ALA A 1 175 ? 4.644 15.816 28.278 1.00 54.53 175 ALA A N 1
ATOM 1328 C CA . ALA A 1 175 ? 4.379 14.465 27.776 1.00 54.53 175 ALA A CA 1
ATOM 1329 C C . ALA A 1 175 ? 4.570 14.339 26.249 1.00 54.53 175 ALA A C 1
ATOM 1331 O O . ALA A 1 175 ? 4.844 13.247 25.759 1.00 54.53 175 ALA A O 1
ATOM 1332 N N . SER A 1 176 ? 4.512 15.450 25.503 1.00 50.34 176 SER A N 1
ATOM 1333 C CA . SER A 1 176 ? 4.813 15.487 24.062 1.00 50.34 176 SER A CA 1
ATOM 1334 C C . SER A 1 176 ? 6.315 15.627 23.737 1.00 50.34 176 SER A C 1
ATOM 1336 O O . SER A 1 176 ? 6.693 15.492 22.576 1.00 50.34 176 SER A O 1
ATOM 1338 N N . ILE A 1 177 ? 7.192 15.875 24.727 1.00 49.12 177 ILE A N 1
ATOM 1339 C CA . ILE A 1 177 ? 8.650 16.078 24.518 1.00 49.12 177 ILE A CA 1
ATOM 1340 C C . ILE A 1 177 ? 9.471 14.825 24.882 1.00 49.12 177 ILE A C 1
ATOM 1342 O O . ILE A 1 177 ? 10.681 14.780 24.667 1.00 49.12 177 ILE A O 1
ATOM 1346 N N . VAL A 1 178 ? 8.834 13.752 25.361 1.00 48.44 178 VAL A N 1
ATOM 1347 C CA . VAL A 1 178 ? 9.489 12.449 25.571 1.00 48.44 178 VAL A CA 1
ATOM 1348 C C . VAL A 1 178 ? 8.983 11.440 24.544 1.00 48.44 178 VAL A C 1
ATOM 1350 O O . VAL A 1 178 ? 8.308 10.484 24.891 1.00 48.44 178 VAL A O 1
ATOM 1353 N N . SER A 1 179 ? 9.313 11.651 23.266 1.00 43.50 179 SER A N 1
ATOM 1354 C CA . SER A 1 179 ? 9.676 10.549 22.357 1.00 43.50 179 SER A CA 1
ATOM 1355 C C . SER A 1 179 ? 10.282 11.077 21.051 1.00 43.50 179 SER A C 1
ATOM 1357 O O . SER A 1 179 ? 9.719 10.963 19.968 1.00 43.50 179 SER A O 1
ATOM 1359 N N . ALA A 1 180 ? 11.470 11.670 21.146 1.00 43.44 180 ALA A N 1
ATOM 1360 C CA . ALA A 1 180 ? 12.387 11.766 20.014 1.00 43.44 180 ALA A CA 1
ATOM 1361 C C . ALA A 1 180 ? 13.638 10.962 20.373 1.00 43.44 180 ALA A C 1
ATOM 1363 O O . ALA A 1 180 ? 14.670 11.509 20.759 1.00 43.44 180 ALA A O 1
ATOM 1364 N N . LYS A 1 181 ? 13.523 9.632 20.321 1.00 36.88 181 LYS A N 1
ATOM 1365 C CA . LYS A 1 181 ? 14.666 8.733 20.468 1.00 36.88 181 LYS A CA 1
ATOM 1366 C C . LYS A 1 181 ? 14.611 7.635 19.417 1.00 36.88 181 LYS A C 1
ATOM 1368 O O . LYS A 1 181 ? 13.992 6.614 19.652 1.00 36.88 181 LYS A O 1
ATOM 1373 N N . GLY A 1 182 ? 15.311 7.896 18.311 1.00 36.34 182 GLY A N 1
ATOM 1374 C CA . GLY A 1 182 ? 16.165 6.937 17.601 1.00 36.34 182 GLY A CA 1
ATOM 1375 C C . GLY A 1 182 ? 15.537 5.671 16.994 1.00 36.34 182 GLY A C 1
ATOM 1376 O O . GLY A 1 182 ? 14.400 5.322 17.270 1.00 36.34 182 GLY A O 1
ATOM 1377 N N . PRO A 1 183 ? 16.286 4.986 16.114 1.00 50.72 183 PRO A N 1
ATOM 1378 C CA . PRO A 1 183 ? 15.779 3.935 15.238 1.00 50.72 183 PRO A CA 1
ATOM 1379 C C . PRO A 1 183 ? 15.565 2.615 15.995 1.00 50.72 183 PRO A C 1
ATOM 1381 O O . PRO A 1 183 ? 16.380 2.251 16.840 1.00 50.72 183 PRO A O 1
ATOM 1384 N N . GLY A 1 184 ? 14.504 1.879 15.645 1.00 45.16 184 GLY A N 1
ATOM 1385 C CA . GLY A 1 184 ? 14.314 0.485 16.070 1.00 45.16 184 GLY A CA 1
ATOM 1386 C C . GLY A 1 184 ? 13.282 0.227 17.172 1.00 45.16 184 GLY A C 1
ATOM 1387 O O . GLY A 1 184 ? 13.399 -0.776 17.870 1.00 45.16 184 GLY A O 1
ATOM 1388 N N . ALA A 1 185 ? 12.269 1.081 17.339 1.00 35.16 185 ALA A N 1
ATOM 1389 C CA . ALA A 1 185 ? 11.043 0.640 18.001 1.00 35.16 185 ALA A CA 1
ATOM 1390 C C . ALA A 1 185 ? 10.257 -0.240 17.019 1.00 35.16 185 ALA A C 1
ATOM 1392 O O . ALA A 1 185 ? 10.059 0.167 15.874 1.00 35.16 185 ALA A O 1
ATOM 1393 N N . ASP A 1 186 ? 9.836 -1.420 17.472 1.00 43.00 186 ASP A N 1
ATOM 1394 C CA . ASP A 1 186 ? 8.828 -2.279 16.844 1.00 43.00 186 ASP A CA 1
ATOM 1395 C C . ASP A 1 186 ? 7.532 -1.470 16.671 1.00 43.00 186 ASP A C 1
ATOM 1397 O O . ASP A 1 186 ? 6.628 -1.466 17.509 1.00 43.00 186 ASP A O 1
ATOM 1401 N N . TYR A 1 187 ? 7.508 -0.648 15.621 1.00 41.12 187 TYR A N 1
ATOM 1402 C CA . TYR A 1 187 ? 6.311 -0.018 15.115 1.00 41.12 187 TYR A CA 1
ATOM 1403 C C . TYR A 1 187 ? 5.503 -1.175 14.559 1.00 41.12 187 TYR A C 1
ATOM 1405 O O . TYR A 1 187 ? 5.809 -1.687 13.488 1.00 41.12 187 TYR A O 1
ATOM 1413 N N . ASN A 1 188 ? 4.521 -1.629 15.328 1.00 49.44 188 ASN A N 1
ATOM 1414 C CA . ASN A 1 188 ? 3.487 -2.513 14.831 1.00 49.44 188 ASN A CA 1
ATOM 1415 C C . ASN A 1 188 ? 2.373 -1.596 14.311 1.00 49.44 188 ASN A C 1
ATOM 1417 O O . ASN A 1 188 ? 1.471 -1.256 15.090 1.00 49.44 188 ASN A O 1
ATOM 1421 N N . PRO A 1 189 ? 2.467 -1.075 13.062 1.00 62.41 189 PRO A N 1
ATOM 1422 C CA . PRO A 1 189 ? 1.384 -0.292 12.502 1.00 62.41 189 PRO A CA 1
ATOM 1423 C C . PRO A 1 189 ? 0.127 -1.128 12.633 1.00 62.41 189 PRO A C 1
ATOM 1425 O O . PRO A 1 189 ? 0.127 -2.331 12.362 1.00 62.41 189 PRO A O 1
ATOM 1428 N N . LYS A 1 190 ? -0.968 -0.501 13.053 1.00 78.94 190 LYS A N 1
ATOM 1429 C CA . LYS A 1 190 ? -2.265 -1.132 12.868 1.00 78.94 190 LYS A CA 1
ATOM 1430 C C . LYS A 1 190 ? -2.362 -1.431 11.370 1.00 78.94 190 LYS A C 1
ATOM 1432 O O . LYS A 1 190 ? -2.185 -0.539 10.559 1.00 78.94 190 LYS A O 1
ATOM 1437 N N . GLN A 1 191 ? -2.501 -2.701 11.025 1.00 88.44 191 GLN A N 1
ATOM 1438 C CA . GLN A 1 191 ? -2.624 -3.147 9.644 1.00 88.44 191 GLN A CA 1
ATOM 1439 C C . GLN A 1 191 ? -4.078 -3.504 9.368 1.00 88.44 191 GLN A C 1
ATOM 1441 O O . GLN A 1 191 ? -4.764 -4.022 10.261 1.00 88.44 191 GLN A O 1
ATOM 1446 N N . TRP A 1 192 ? -4.506 -3.311 8.128 1.00 90.31 192 TRP A N 1
ATOM 1447 C CA . TRP A 1 192 ? -5.822 -3.669 7.607 1.00 90.31 192 TRP A CA 1
ATOM 1448 C C . TRP A 1 192 ? -5.682 -4.588 6.398 1.00 90.31 192 TRP A C 1
ATOM 1450 O O . TRP A 1 192 ? -4.673 -4.544 5.702 1.00 90.31 192 TRP A O 1
ATOM 1460 N N . CYS A 1 193 ? -6.696 -5.416 6.159 1.00 92.75 193 CYS A N 1
ATOM 1461 C CA . CYS A 1 193 ? -6.788 -6.245 4.960 1.00 92.75 193 CYS A CA 1
ATOM 1462 C C . CYS A 1 193 ? -7.890 -5.686 4.066 1.00 92.75 193 CYS A C 1
ATOM 1464 O O . CYS A 1 193 ? -9.046 -5.680 4.476 1.00 92.75 193 CYS A O 1
ATOM 1466 N N . VAL A 1 194 ? -7.535 -5.180 2.890 1.00 92.38 194 VAL A N 1
ATOM 1467 C CA . VAL A 1 194 ? -8.457 -4.476 1.983 1.00 92.38 194 VAL A CA 1
ATOM 1468 C C . VAL A 1 194 ? -8.507 -5.171 0.630 1.00 92.38 194 VAL A C 1
ATOM 1470 O O . VAL A 1 194 ? -7.561 -5.872 0.273 1.00 92.38 194 VAL A O 1
ATOM 1473 N N . ALA A 1 195 ? -9.602 -4.999 -0.111 1.00 91.38 195 ALA A N 1
ATOM 1474 C CA . ALA A 1 195 ? -9.735 -5.570 -1.446 1.00 91.38 195 ALA A CA 1
ATOM 1475 C C . ALA A 1 195 ? -8.745 -4.924 -2.424 1.00 91.38 195 ALA A C 1
ATOM 1477 O O . ALA A 1 195 ? -8.463 -3.725 -2.344 1.00 91.38 195 ALA A O 1
ATOM 1478 N N . ASP A 1 196 ? -8.241 -5.722 -3.359 1.00 84.81 196 ASP A N 1
ATOM 1479 C CA . ASP A 1 196 ? -7.394 -5.232 -4.437 1.00 84.81 196 ASP A CA 1
ATOM 1480 C C . ASP A 1 196 ? -8.195 -4.398 -5.442 1.00 84.81 196 ASP A C 1
ATOM 1482 O O . ASP A 1 196 ? -9.237 -4.817 -5.939 1.00 84.81 196 ASP A O 1
ATOM 1486 N N . ASN A 1 197 ? -7.692 -3.201 -5.747 1.00 79.12 197 ASN A N 1
ATOM 1487 C CA . ASN A 1 197 ? -8.308 -2.284 -6.697 1.00 79.12 197 ASN A CA 1
ATOM 1488 C C . ASN A 1 197 ? -8.046 -2.656 -8.164 1.00 79.12 197 ASN A C 1
ATOM 1490 O O . ASN A 1 197 ? -8.648 -2.036 -9.038 1.00 79.12 197 ASN A O 1
ATOM 1494 N N . GLN A 1 198 ? -7.157 -3.614 -8.434 1.00 78.00 198 GLN A N 1
ATOM 1495 C CA . GLN A 1 198 ? -6.813 -4.034 -9.793 1.00 78.00 198 GLN A CA 1
ATOM 1496 C C . GLN A 1 198 ? -7.665 -5.192 -10.316 1.00 78.00 198 GLN A C 1
ATOM 1498 O O . GLN A 1 198 ? -7.600 -5.504 -11.506 1.00 78.00 198 GLN A O 1
ATOM 1503 N N . LEU A 1 199 ? -8.434 -5.849 -9.448 1.00 83.62 199 LEU A N 1
ATOM 1504 C CA . LEU A 1 199 ? -9.238 -7.004 -9.829 1.00 83.62 199 LEU A CA 1
ATOM 1505 C C . LEU A 1 199 ? -10.656 -6.601 -10.213 1.00 83.62 199 LEU A C 1
ATOM 1507 O O . LEU A 1 199 ? -11.204 -5.614 -9.727 1.00 83.62 199 LEU A O 1
ATOM 1511 N N . THR A 1 200 ? -11.243 -7.394 -11.103 1.00 89.31 200 THR A N 1
ATOM 1512 C CA . THR A 1 200 ? -12.625 -7.227 -11.543 1.00 89.31 200 THR A CA 1
ATOM 1513 C C . THR A 1 200 ? -13.599 -7.585 -10.428 1.00 89.31 200 THR A C 1
ATOM 1515 O O . THR A 1 200 ? -13.322 -8.465 -9.608 1.00 89.31 200 THR A O 1
ATOM 1518 N N . ASP A 1 201 ? -14.778 -6.964 -10.458 1.00 92.56 201 ASP A N 1
ATOM 1519 C CA . ASP A 1 201 ? -15.851 -7.227 -9.496 1.00 92.56 201 ASP A CA 1
ATOM 1520 C C . ASP A 1 201 ? -16.209 -8.717 -9.411 1.00 92.56 201 ASP A C 1
ATOM 1522 O O . ASP A 1 201 ? -16.461 -9.198 -8.317 1.00 92.56 201 ASP A O 1
ATOM 1526 N N . ASP A 1 202 ? -16.134 -9.479 -10.509 1.00 94.31 202 ASP A N 1
ATOM 1527 C CA . ASP A 1 202 ? -16.385 -10.930 -10.491 1.00 94.31 202 ASP A CA 1
ATOM 1528 C C . ASP A 1 202 ? -15.433 -11.690 -9.547 1.00 94.31 202 ASP A C 1
ATOM 1530 O O . ASP A 1 202 ? -15.866 -12.540 -8.769 1.00 94.31 202 ASP A O 1
ATOM 1534 N N . ILE A 1 203 ? -14.137 -11.352 -9.569 1.00 92.62 203 ILE A N 1
ATOM 1535 C CA . ILE A 1 203 ? -13.122 -11.995 -8.718 1.00 92.62 203 ILE A CA 1
ATOM 1536 C C . ILE A 1 203 ? -13.302 -11.540 -7.266 1.00 92.62 203 ILE A C 1
ATOM 1538 O O . ILE A 1 203 ? -13.203 -12.337 -6.331 1.00 92.62 203 ILE A O 1
ATOM 1542 N N . LEU A 1 204 ? -13.590 -10.250 -7.070 1.00 94.94 204 LEU A N 1
ATOM 1543 C CA . LEU A 1 204 ? -13.859 -9.695 -5.747 1.00 94.94 204 LEU A CA 1
ATOM 1544 C C . LEU A 1 204 ? -15.133 -10.285 -5.130 1.00 94.94 204 LEU A C 1
ATOM 1546 O O . LEU A 1 204 ? -15.149 -10.542 -3.927 1.00 94.94 204 LEU A O 1
ATOM 1550 N N . GLN A 1 205 ? -16.168 -10.539 -5.933 1.00 96.31 205 GLN A N 1
ATOM 1551 C CA . GLN A 1 205 ? -17.434 -11.112 -5.487 1.00 96.31 205 GLN A CA 1
ATOM 1552 C C . GLN A 1 205 ? -17.257 -12.566 -5.051 1.00 96.31 205 GLN A C 1
ATOM 1554 O O . GLN A 1 205 ? -17.722 -12.927 -3.976 1.00 96.31 205 GLN A O 1
ATOM 1559 N N . GLU A 1 206 ? -16.523 -13.381 -5.816 1.00 96.56 206 GLU A N 1
ATOM 1560 C CA . GLU A 1 206 ? -16.219 -14.765 -5.428 1.00 96.56 206 GLU A CA 1
ATOM 1561 C C . GLU A 1 206 ? -15.481 -14.821 -4.078 1.00 96.56 206 GLU A C 1
ATOM 1563 O O . GLU A 1 206 ? -15.826 -15.597 -3.179 1.00 96.56 206 GLU A O 1
ATOM 1568 N N . ALA A 1 207 ? -14.488 -13.949 -3.898 1.00 96.50 207 ALA A N 1
ATOM 1569 C CA . ALA A 1 207 ? -13.744 -13.847 -2.650 1.00 96.50 207 ALA A CA 1
ATOM 1570 C C . ALA A 1 207 ? -14.605 -13.316 -1.484 1.00 96.50 207 ALA A C 1
ATOM 1572 O O . ALA A 1 207 ? -14.470 -13.796 -0.352 1.00 96.50 207 ALA A O 1
ATOM 1573 N N . LEU A 1 208 ? -15.498 -12.354 -1.741 1.00 96.56 208 LEU A N 1
ATOM 1574 C CA . LEU A 1 208 ? -16.459 -11.819 -0.770 1.00 96.56 208 LEU A CA 1
ATOM 1575 C C . LEU A 1 208 ? -17.459 -12.893 -0.316 1.00 96.56 208 LEU A C 1
ATOM 1577 O O . LEU A 1 208 ? -17.670 -13.060 0.888 1.00 96.56 208 LEU A O 1
ATOM 1581 N N . ASP A 1 209 ? -18.016 -13.661 -1.253 1.00 97.06 209 ASP A N 1
ATOM 1582 C CA . ASP A 1 209 ? -18.944 -14.760 -0.976 1.00 97.06 209 ASP A CA 1
ATOM 1583 C C . ASP A 1 209 ? -18.285 -15.817 -0.085 1.00 97.06 209 ASP A C 1
ATOM 1585 O O . ASP A 1 209 ? -18.874 -16.277 0.901 1.00 97.06 209 ASP A O 1
ATOM 1589 N N . TRP A 1 210 ? -17.020 -16.150 -0.367 1.00 96.50 210 TRP A N 1
ATOM 1590 C CA . TRP A 1 210 ? -16.241 -17.028 0.498 1.00 96.50 210 TRP A CA 1
ATOM 1591 C C . TRP A 1 210 ? -16.041 -16.430 1.896 1.00 96.50 210 TRP A C 1
ATOM 1593 O O . TRP A 1 210 ? -16.261 -17.119 2.894 1.00 96.50 210 TRP A O 1
ATOM 1603 N N . ALA A 1 211 ? -15.650 -15.155 1.994 1.00 96.81 211 ALA A N 1
ATOM 1604 C CA . ALA A 1 211 ? -15.378 -14.495 3.270 1.00 96.81 211 ALA A CA 1
ATOM 1605 C C . ALA A 1 211 ? -16.618 -14.475 4.179 1.00 96.81 211 ALA A C 1
ATOM 1607 O O . ALA A 1 211 ? -16.526 -14.839 5.355 1.00 96.81 211 ALA A O 1
ATOM 1608 N N . CYS A 1 212 ? -17.777 -14.095 3.635 1.00 96.69 212 CYS A N 1
ATOM 1609 C CA . CYS A 1 212 ? -19.035 -14.023 4.378 1.00 96.69 212 CYS A CA 1
ATOM 1610 C C . CYS A 1 212 ? -19.674 -15.397 4.633 1.00 96.69 212 CYS A C 1
ATOM 1612 O O . CYS A 1 212 ? -20.395 -15.559 5.618 1.00 96.69 212 CYS A O 1
ATOM 1614 N N . GLY A 1 213 ? -19.425 -16.383 3.767 1.00 95.25 213 GLY A N 1
ATOM 1615 C CA . GLY A 1 213 ? -19.920 -17.748 3.915 1.00 95.25 213 GLY A CA 1
ATOM 1616 C C . GLY A 1 213 ? -18.952 -18.630 4.722 1.00 95.25 213 GLY A C 1
ATOM 1617 O O . GLY A 1 213 ? -18.924 -18.530 5.953 1.00 95.25 213 GLY A O 1
ATOM 1618 N N . PRO A 1 214 ? -18.162 -19.507 4.070 1.00 94.44 214 PRO A N 1
ATOM 1619 C CA . PRO A 1 214 ? -17.209 -20.402 4.740 1.00 94.44 214 PRO A CA 1
ATOM 1620 C C . PRO A 1 214 ? -16.160 -19.710 5.623 1.00 94.44 214 PRO A C 1
ATOM 1622 O O . PRO A 1 214 ? -15.688 -20.297 6.593 1.00 94.44 214 PRO A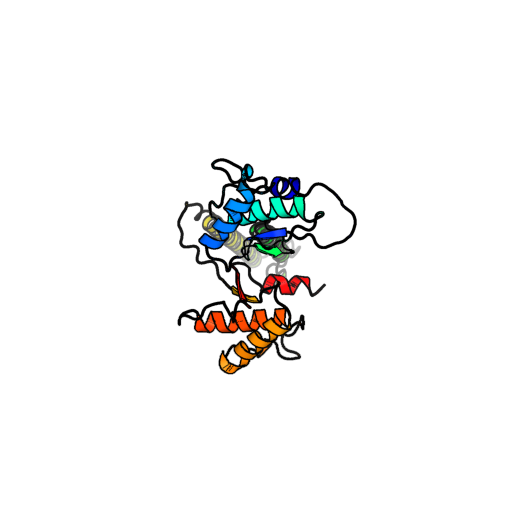 O 1
ATOM 1625 N N . GLY A 1 215 ? -15.770 -18.479 5.289 1.00 91.19 215 GLY A N 1
ATOM 1626 C CA . GLY A 1 215 ? -14.775 -17.708 6.033 1.00 91.19 215 GLY A CA 1
ATOM 1627 C C . GLY A 1 215 ? -15.287 -17.194 7.380 1.00 91.19 215 GLY A C 1
ATOM 1628 O O . GLY A 1 215 ? -14.488 -16.901 8.268 1.00 91.19 215 GLY A O 1
ATOM 1629 N N . HIS A 1 216 ? -16.606 -17.116 7.581 1.00 92.69 216 HIS A N 1
ATOM 1630 C CA . HIS A 1 216 ? -17.219 -16.604 8.811 1.00 92.69 216 HIS A CA 1
ATOM 1631 C C . HIS A 1 216 ? -16.755 -15.185 9.205 1.00 92.69 216 HIS A C 1
ATOM 1633 O O . HIS A 1 216 ? -16.613 -14.872 10.403 1.00 92.69 216 HIS A O 1
ATOM 1639 N N . ALA A 1 217 ? -16.503 -14.336 8.204 1.00 95.31 217 ALA A N 1
ATOM 1640 C CA . ALA A 1 217 ? -16.396 -12.894 8.384 1.00 95.31 217 ALA A CA 1
ATOM 1641 C C . ALA A 1 217 ? -17.720 -12.333 8.927 1.00 95.31 217 ALA A C 1
ATOM 1643 O O . ALA A 1 217 ? -18.798 -12.831 8.601 1.00 95.31 217 ALA A O 1
ATOM 1644 N N . ASP A 1 218 ? -17.658 -11.278 9.741 1.00 93.69 218 ASP A N 1
ATOM 1645 C CA . ASP A 1 218 ? -18.866 -10.521 10.075 1.00 93.69 218 ASP A CA 1
ATOM 1646 C C . ASP A 1 218 ? -19.196 -9.585 8.910 1.00 93.69 218 ASP A C 1
ATOM 1648 O O . ASP A 1 218 ? -18.493 -8.598 8.701 1.00 93.69 218 ASP A O 1
ATOM 1652 N N . CYS A 1 219 ? -20.244 -9.923 8.158 1.00 95.00 219 CYS A N 1
ATOM 1653 C CA . CYS A 1 219 ? -20.748 -9.159 7.016 1.00 95.00 219 CYS A CA 1
ATOM 1654 C C . CYS A 1 219 ? -22.093 -8.474 7.311 1.00 95.00 219 CYS A C 1
ATOM 1656 O O . CYS A 1 219 ? -22.827 -8.111 6.391 1.00 95.00 219 CYS A O 1
ATOM 1658 N N . THR A 1 220 ? -22.451 -8.301 8.588 1.00 94.00 220 THR A N 1
ATOM 1659 C CA . THR A 1 220 ? -23.718 -7.659 8.974 1.00 94.00 220 THR A CA 1
ATOM 1660 C C . THR A 1 220 ? -23.731 -6.170 8.637 1.00 94.00 220 THR A C 1
ATOM 1662 O O . THR A 1 220 ? -24.741 -5.657 8.167 1.00 94.00 220 THR A O 1
ATOM 1665 N N . ALA A 1 221 ? -22.605 -5.474 8.808 1.00 91.06 221 ALA A N 1
ATOM 1666 C CA . ALA A 1 221 ? -22.525 -4.028 8.601 1.00 91.06 221 ALA A CA 1
ATOM 1667 C C . ALA A 1 221 ? -22.613 -3.592 7.127 1.00 91.06 221 ALA A C 1
ATOM 1669 O O . ALA A 1 221 ? -22.883 -2.419 6.871 1.00 91.06 221 ALA A O 1
ATOM 1670 N N . ILE A 1 222 ? -22.412 -4.516 6.180 1.00 93.06 222 ILE A N 1
ATOM 1671 C CA . ILE A 1 222 ? -22.482 -4.266 4.729 1.00 93.06 222 ILE A CA 1
ATOM 1672 C C . ILE A 1 222 ? -23.844 -4.626 4.122 1.00 93.06 222 ILE A C 1
ATOM 1674 O O . ILE A 1 222 ? -24.005 -4.576 2.912 1.00 93.06 222 ILE A O 1
ATOM 1678 N N . GLN A 1 223 ? -24.835 -5.015 4.929 1.00 95.19 223 GLN A N 1
ATOM 1679 C CA . GLN A 1 223 ? -26.182 -5.326 4.436 1.00 95.19 223 GLN A CA 1
ATOM 1680 C C . GLN A 1 223 ? -26.989 -4.053 4.124 1.00 95.19 223 GLN A C 1
ATOM 1682 O O . GLN A 1 223 ? -26.702 -2.995 4.686 1.00 95.19 223 GLN A O 1
ATOM 1687 N N . PRO A 1 224 ? -28.042 -4.120 3.284 1.00 94.38 224 PRO A 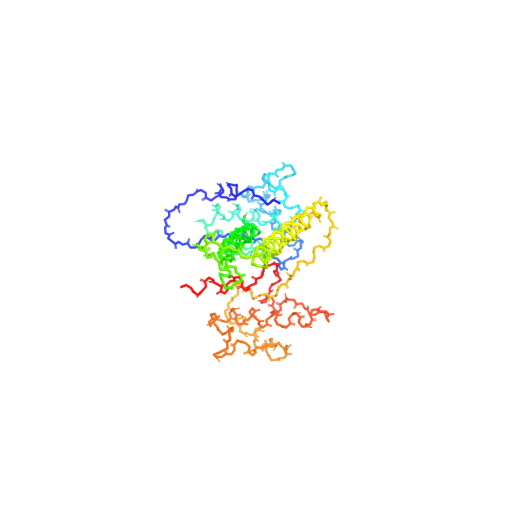N 1
ATOM 1688 C CA . PRO A 1 224 ? -28.887 -2.964 2.996 1.00 94.38 224 PRO A CA 1
ATOM 1689 C C . PRO A 1 224 ? -29.359 -2.246 4.268 1.00 94.38 224 PRO A C 1
ATOM 1691 O O . PRO A 1 224 ? -29.875 -2.877 5.190 1.00 94.38 224 PRO A O 1
ATOM 1694 N N . LYS A 1 225 ? -29.230 -0.910 4.281 1.00 89.81 225 LYS A N 1
ATOM 1695 C CA . LYS A 1 225 ? -29.549 -0.003 5.410 1.00 89.81 225 LYS A CA 1
ATOM 1696 C C . LYS A 1 225 ? -28.584 -0.055 6.603 1.00 89.81 225 LYS A C 1
ATOM 1698 O O . LYS A 1 225 ? -28.848 0.607 7.605 1.00 89.81 225 LYS A O 1
ATOM 1703 N N . MET A 1 226 ? -27.483 -0.793 6.508 1.00 92.50 226 MET A N 1
ATOM 1704 C CA . MET A 1 226 ? -26.457 -0.830 7.551 1.00 92.50 226 MET A CA 1
ATOM 1705 C C . MET A 1 226 ? -25.357 0.222 7.313 1.00 92.50 226 MET A C 1
ATOM 1707 O O . MET A 1 226 ? -25.207 0.707 6.189 1.00 92.50 226 MET A O 1
ATOM 1711 N N . PRO A 1 227 ? -24.583 0.602 8.354 1.00 85.44 227 PRO A N 1
ATOM 1712 C CA . PRO A 1 227 ? -23.658 1.739 8.286 1.00 85.44 227 PRO A CA 1
ATOM 1713 C C . PRO A 1 227 ? -22.537 1.626 7.245 1.00 85.44 227 PRO A C 1
ATOM 1715 O O . PRO A 1 227 ? -22.038 2.652 6.799 1.00 85.44 227 PRO A O 1
ATOM 1718 N N . CYS A 1 228 ? -22.142 0.411 6.856 1.00 86.25 228 CYS A N 1
ATOM 1719 C CA . CYS A 1 228 ? -21.078 0.158 5.878 1.00 86.25 228 CYS A CA 1
ATOM 1720 C C . CYS A 1 228 ? -21.628 -0.352 4.537 1.00 86.25 228 CYS A C 1
ATOM 1722 O O . CYS A 1 228 ? -20.885 -0.918 3.744 1.00 86.25 228 CYS A O 1
ATOM 1724 N N . TYR A 1 229 ? -22.929 -0.173 4.284 1.00 88.56 229 TYR A N 1
ATOM 1725 C CA . TYR A 1 229 ? -23.533 -0.511 2.995 1.00 88.56 229 TYR A CA 1
ATOM 1726 C C . TYR A 1 229 ? -23.091 0.438 1.878 1.00 88.56 229 TYR A C 1
ATOM 1728 O O . TYR A 1 229 ? -22.995 0.024 0.727 1.00 88.56 229 TYR A O 1
ATOM 1736 N N . LEU A 1 230 ? -22.868 1.716 2.207 1.00 84.25 230 LEU A N 1
ATOM 1737 C CA . LEU A 1 230 ? -22.446 2.729 1.246 1.00 84.25 230 LEU A CA 1
ATOM 1738 C C . LEU A 1 230 ? -20.940 3.014 1.363 1.00 84.25 230 LEU A C 1
ATOM 1740 O O . LEU A 1 230 ? -20.446 3.120 2.488 1.00 84.25 230 LEU A O 1
ATOM 1744 N N . PRO A 1 231 ? -20.242 3.211 0.228 1.00 87.06 231 PRO A N 1
ATOM 1745 C CA . PRO A 1 231 ? -20.732 3.046 -1.149 1.00 87.06 231 PRO A CA 1
ATOM 1746 C C . PRO A 1 231 ? -21.061 1.575 -1.481 1.00 87.06 231 PRO A C 1
ATOM 1748 O O . PRO A 1 231 ? -20.408 0.649 -1.009 1.00 87.06 231 PRO A O 1
ATOM 1751 N N . ASN A 1 232 ? -22.119 1.363 -2.270 1.00 88.62 232 ASN A N 1
ATOM 1752 C CA . ASN A 1 232 ? -22.612 0.024 -2.609 1.00 88.62 232 ASN A CA 1
ATOM 1753 C C . ASN A 1 232 ? -21.835 -0.551 -3.799 1.00 88.62 232 ASN A C 1
ATOM 1755 O O . ASN A 1 232 ? -22.358 -0.612 -4.913 1.00 88.62 232 ASN A O 1
ATOM 1759 N N . THR A 1 233 ? -20.574 -0.906 -3.564 1.00 91.88 233 THR A N 1
ATOM 1760 C CA . THR A 1 233 ? -19.711 -1.562 -4.551 1.00 91.88 233 THR A CA 1
ATOM 1761 C C . THR A 1 233 ? -19.195 -2.887 -3.998 1.00 91.88 233 THR A C 1
ATOM 1763 O O . THR A 1 233 ? -19.003 -3.036 -2.787 1.00 91.88 233 THR A O 1
ATOM 1766 N N . VAL A 1 234 ? -18.917 -3.841 -4.893 1.00 94.06 234 VAL A N 1
ATOM 1767 C CA . VAL A 1 234 ? -18.328 -5.136 -4.518 1.00 94.06 234 VAL A CA 1
ATOM 1768 C C . VAL A 1 234 ? -16.994 -4.924 -3.804 1.00 94.06 234 VAL A C 1
ATOM 1770 O O . VAL 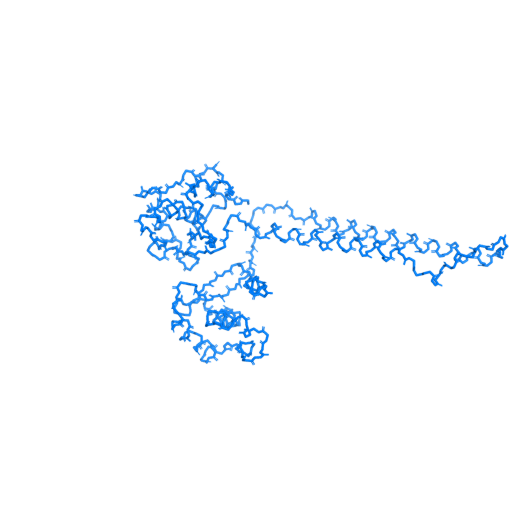A 1 234 ? -16.735 -5.543 -2.777 1.00 94.06 234 VAL A O 1
ATOM 1773 N N . LYS A 1 235 ? -16.172 -3.991 -4.293 1.00 91.06 235 LYS A N 1
ATOM 1774 C CA . LYS A 1 235 ? -14.862 -3.660 -3.723 1.00 91.06 235 LYS A CA 1
ATOM 1775 C C . LYS A 1 235 ? -14.933 -3.165 -2.278 1.00 91.06 235 LYS A C 1
ATOM 1777 O O . LYS A 1 235 ? -14.117 -3.577 -1.446 1.00 91.06 235 LYS A O 1
ATOM 1782 N N . ASP A 1 236 ? -15.876 -2.283 -1.967 1.00 89.56 236 ASP A N 1
ATOM 1783 C CA . ASP A 1 236 ? -16.007 -1.709 -0.625 1.00 89.56 236 ASP A CA 1
ATOM 1784 C C . ASP A 1 236 ? -16.541 -2.747 0.369 1.00 89.56 236 ASP A C 1
ATOM 1786 O O . ASP A 1 236 ? -16.009 -2.898 1.475 1.00 89.56 236 ASP A O 1
ATOM 1790 N N . HIS A 1 237 ? -17.520 -3.551 -0.055 1.00 93.75 237 HIS A N 1
ATOM 1791 C CA . HIS A 1 237 ? -18.047 -4.663 0.739 1.00 93.75 237 HIS A CA 1
ATOM 1792 C C . HIS A 1 237 ? -16.997 -5.760 0.964 1.00 93.75 237 HIS A C 1
ATOM 1794 O O . HIS A 1 237 ? -16.827 -6.224 2.095 1.00 93.75 237 HIS A O 1
ATOM 1800 N N . ALA A 1 238 ? -16.235 -6.114 -0.074 1.00 95.81 238 ALA A N 1
ATOM 1801 C CA . ALA A 1 238 ? -15.105 -7.039 -0.005 1.00 95.81 238 ALA A CA 1
ATOM 1802 C C . ALA A 1 238 ? -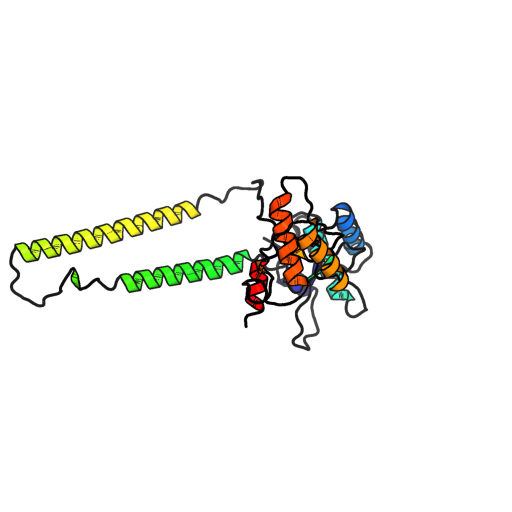14.033 -6.542 0.971 1.00 95.81 238 ALA A C 1
ATOM 1804 O O . ALA A 1 238 ? -13.623 -7.284 1.861 1.00 95.81 238 ALA A O 1
ATOM 1805 N N . SER A 1 239 ? -13.645 -5.265 0.894 1.00 93.88 239 SER A N 1
ATOM 1806 C CA . SER A 1 239 ? -12.667 -4.671 1.816 1.00 93.88 239 SER A CA 1
ATOM 1807 C C . SER A 1 239 ? -13.107 -4.777 3.277 1.00 93.88 239 SER A C 1
ATOM 1809 O O . SER A 1 239 ? -12.301 -5.112 4.149 1.00 93.88 239 SER A O 1
ATOM 1811 N N . PHE A 1 240 ? -14.391 -4.540 3.558 1.00 93.62 240 PHE A N 1
ATOM 1812 C CA . PHE A 1 240 ? -14.936 -4.698 4.903 1.00 93.62 240 PHE A CA 1
ATOM 1813 C C . PHE A 1 240 ? -14.891 -6.161 5.372 1.00 93.62 240 PHE A C 1
ATOM 1815 O O . PHE A 1 240 ? -14.387 -6.444 6.465 1.00 93.62 240 PHE A O 1
ATOM 1822 N N . ALA A 1 241 ? -15.382 -7.092 4.549 1.00 96.25 241 ALA A N 1
ATOM 1823 C CA . ALA A 1 241 ? -15.428 -8.516 4.873 1.00 96.25 241 ALA A CA 1
ATOM 1824 C C . ALA A 1 241 ? -14.022 -9.106 5.077 1.00 96.25 241 ALA A C 1
ATOM 1826 O O . ALA A 1 241 ? -13.781 -9.817 6.057 1.00 96.25 241 ALA A O 1
ATOM 1827 N N . PHE A 1 242 ? -13.070 -8.757 4.206 1.00 95.56 242 PHE A N 1
ATOM 1828 C CA . PHE A 1 242 ? -11.684 -9.214 4.286 1.00 95.56 242 PHE A CA 1
ATOM 1829 C C . PHE A 1 242 ? -11.001 -8.722 5.554 1.00 95.56 242 PHE A C 1
ATOM 1831 O O . PHE A 1 242 ? -10.370 -9.513 6.261 1.00 95.56 242 PHE A O 1
ATOM 1838 N N . ASN A 1 243 ? -11.180 -7.444 5.899 1.00 93.81 243 ASN A N 1
ATOM 1839 C CA . ASN A 1 243 ? -10.659 -6.909 7.147 1.00 93.81 243 ASN A CA 1
ATOM 1840 C C . ASN A 1 243 ? -11.304 -7.607 8.352 1.00 93.81 243 ASN A C 1
ATOM 1842 O O . ASN A 1 243 ? -10.592 -8.054 9.245 1.00 93.81 243 ASN A O 1
ATOM 1846 N N . SER A 1 244 ? -12.631 -7.757 8.367 1.00 93.75 244 SER A N 1
ATOM 1847 C CA . SER A 1 244 ? -13.372 -8.423 9.448 1.00 93.75 244 SER A CA 1
ATOM 1848 C C . SER A 1 244 ? -12.860 -9.849 9.710 1.00 93.75 244 SER A C 1
ATOM 1850 O O . SER A 1 244 ? -12.481 -10.185 10.837 1.00 93.75 244 SER A O 1
ATOM 1852 N N . TYR A 1 245 ? -12.741 -10.662 8.655 1.00 95.25 245 TYR A N 1
ATOM 1853 C CA . TYR A 1 245 ? -12.145 -11.999 8.713 1.00 95.25 245 TYR A CA 1
ATOM 1854 C C . TYR A 1 245 ? -10.701 -11.965 9.220 1.00 95.25 245 TYR A C 1
ATOM 1856 O O . TYR A 1 245 ? -10.343 -12.650 10.181 1.00 95.25 245 TYR A O 1
ATOM 1864 N N . TRP A 1 246 ? -9.854 -11.158 8.581 1.00 95.25 246 TRP A N 1
ATOM 1865 C CA . TRP A 1 246 ? -8.424 -11.185 8.842 1.00 95.25 246 TRP A CA 1
ATOM 1866 C C . TRP A 1 246 ? -8.106 -10.722 10.263 1.00 95.25 246 TRP A C 1
ATOM 1868 O O . TRP A 1 246 ? -7.331 -11.371 10.960 1.00 95.25 246 TRP A O 1
ATOM 1878 N N . GLN A 1 247 ? -8.762 -9.673 10.765 1.00 92.31 247 GLN A N 1
ATOM 1879 C CA . GLN A 1 247 ? -8.577 -9.230 12.152 1.00 92.31 247 GLN A CA 1
ATOM 1880 C C . GLN A 1 247 ? -8.954 -10.323 13.161 1.00 92.31 247 GLN A C 1
ATOM 1882 O O . GLN A 1 247 ? -8.273 -10.483 14.178 1.00 92.31 247 GLN A O 1
ATOM 1887 N N . LYS A 1 248 ? -10.003 -11.100 12.865 1.00 92.56 248 LYS A N 1
ATOM 1888 C CA . LYS A 1 248 ? -10.492 -12.193 13.714 1.00 92.56 248 LYS A CA 1
ATOM 1889 C C . LYS A 1 248 ? -9.544 -13.395 13.725 1.00 92.56 248 LYS A C 1
ATOM 1891 O O . LYS A 1 248 ? -9.285 -13.948 14.794 1.00 92.56 248 LYS A O 1
ATOM 1896 N N . PHE A 1 249 ? -8.993 -13.777 12.572 1.00 92.38 249 PHE A N 1
ATOM 1897 C CA . PHE A 1 249 ? -8.267 -15.044 12.417 1.00 92.38 249 PHE A CA 1
ATOM 1898 C C . PHE A 1 249 ? -6.753 -14.914 12.192 1.00 92.38 249 PHE A C 1
ATOM 1900 O O . PHE A 1 249 ? -6.051 -15.922 12.242 1.00 92.38 249 PHE A O 1
ATOM 1907 N N . ARG A 1 250 ? -6.186 -13.711 12.013 1.00 91.50 250 ARG A N 1
ATOM 1908 C CA . ARG A 1 250 ? -4.738 -13.547 11.736 1.00 91.50 250 ARG A CA 1
ATOM 1909 C C . ARG A 1 250 ? -3.826 -14.102 12.827 1.00 91.50 250 ARG A C 1
ATOM 1911 O O . ARG A 1 250 ? -2.752 -14.611 12.535 1.00 91.50 250 ARG A O 1
ATOM 1918 N N . LYS A 1 251 ? -4.273 -14.086 14.089 1.00 90.00 251 LYS A N 1
ATOM 1919 C CA . LYS A 1 251 ? -3.539 -14.706 15.211 1.00 90.00 251 LYS A CA 1
ATOM 1920 C C . LYS A 1 251 ? -3.509 -16.239 15.141 1.00 90.00 251 LYS A C 1
ATOM 1922 O O . LYS A 1 251 ? -2.714 -16.858 15.835 1.00 90.00 251 LYS A O 1
ATOM 1927 N N . GLN A 1 252 ? -4.378 -16.832 14.328 1.00 93.06 252 GLN A N 1
ATOM 1928 C CA . GLN A 1 252 ? -4.492 -18.271 14.084 1.00 93.06 252 GLN A CA 1
ATOM 1929 C C . GLN A 1 252 ? -3.857 -18.672 12.739 1.00 93.06 252 GLN A C 1
ATOM 1931 O O . GLN A 1 252 ? -4.032 -19.799 12.293 1.00 93.06 252 GLN A O 1
ATOM 1936 N N . GLY A 1 253 ? -3.123 -17.759 12.088 1.00 88.81 253 GLY A N 1
ATOM 1937 C CA . GLY A 1 253 ? -2.419 -18.021 10.830 1.00 88.81 253 GLY A CA 1
ATOM 1938 C C . GLY A 1 253 ? -3.176 -17.621 9.562 1.00 88.81 253 GLY A C 1
ATOM 1939 O O . GLY A 1 253 ? -2.678 -17.873 8.469 1.00 88.81 253 GLY A O 1
ATOM 1940 N N . ALA A 1 254 ? -4.347 -16.982 9.668 1.00 89.31 254 ALA A N 1
ATOM 1941 C CA . ALA A 1 254 ? -5.033 -16.467 8.486 1.00 89.31 254 ALA A CA 1
ATOM 1942 C C . ALA A 1 254 ? -4.217 -15.360 7.799 1.00 89.31 254 ALA A C 1
ATOM 1944 O O . ALA A 1 254 ? -3.728 -14.426 8.443 1.00 89.31 254 ALA A O 1
ATOM 1945 N N . THR A 1 255 ? -4.116 -15.441 6.475 1.00 89.69 255 THR A N 1
ATOM 1946 C CA . THR A 1 255 ? -3.425 -14.455 5.642 1.00 89.69 255 THR A CA 1
ATOM 1947 C C . THR A 1 255 ? -4.423 -13.524 4.964 1.00 89.69 255 THR A C 1
ATOM 1949 O O . THR A 1 255 ? -5.580 -13.874 4.732 1.00 89.69 255 THR A O 1
ATOM 1952 N N . CYS A 1 256 ? -3.973 -12.317 4.633 1.00 90.56 256 CYS A N 1
ATOM 1953 C CA . CYS A 1 256 ? -4.724 -11.402 3.785 1.00 90.56 256 CYS A CA 1
ATOM 1954 C C . CYS A 1 256 ? -4.385 -11.701 2.319 1.00 90.56 256 CYS A C 1
ATOM 1956 O O . CYS A 1 256 ? -3.538 -11.035 1.733 1.00 90.56 256 CYS A O 1
ATOM 1958 N N . ASN A 1 257 ? -4.949 -12.780 1.772 1.00 84.81 257 ASN A N 1
ATOM 1959 C CA . ASN A 1 257 ? -4.670 -13.208 0.398 1.00 84.81 257 ASN A CA 1
ATOM 1960 C C . ASN A 1 257 ? -5.964 -13.377 -0.411 1.00 84.81 257 ASN A C 1
ATOM 1962 O O . ASN A 1 257 ? -6.062 -12.779 -1.471 1.00 84.81 257 ASN A O 1
ATOM 1966 N N . PHE A 1 258 ? -6.969 -14.105 0.098 1.00 90.25 258 PHE A N 1
ATOM 1967 C CA . PHE A 1 258 ? -8.279 -14.278 -0.561 1.00 90.25 258 PHE A CA 1
ATOM 1968 C C . PHE A 1 258 ? -8.173 -14.589 -2.072 1.00 90.25 258 PHE A C 1
ATOM 1970 O O . PHE A 1 258 ? -8.843 -13.963 -2.879 1.00 90.25 258 PHE A O 1
ATOM 1977 N N . HIS A 1 259 ? -7.303 -15.527 -2.469 1.00 85.88 259 HIS A N 1
ATOM 1978 C CA . HIS A 1 259 ? -6.983 -15.813 -3.883 1.00 85.88 259 HIS A CA 1
ATOM 1979 C C . HIS A 1 259 ? -6.429 -14.593 -4.641 1.00 85.88 259 HIS A C 1
ATOM 1981 O O . HIS A 1 259 ? -6.851 -14.273 -5.746 1.00 85.88 259 HIS A O 1
ATOM 1987 N N . ALA A 1 260 ? -5.472 -13.908 -4.019 1.00 83.62 260 ALA A N 1
ATOM 1988 C CA . ALA A 1 260 ? -4.908 -12.622 -4.417 1.00 83.62 260 ALA A CA 1
ATOM 1989 C C . ALA A 1 260 ? -5.899 -11.442 -4.435 1.00 83.62 260 ALA A C 1
ATOM 1991 O O . ALA A 1 260 ? -5.489 -10.335 -4.772 1.00 83.62 260 ALA A O 1
ATOM 1992 N N . ALA A 1 261 ? -7.152 -11.620 -4.002 1.00 89.56 261 ALA A N 1
ATOM 1993 C CA . ALA A 1 261 ? -8.156 -10.559 -3.989 1.00 89.56 261 ALA A CA 1
ATOM 1994 C C . ALA A 1 261 ? -7.973 -9.493 -2.907 1.00 89.56 261 ALA A C 1
ATOM 1996 O O . ALA A 1 261 ? -8.695 -8.497 -2.911 1.00 89.56 261 ALA A O 1
ATOM 1997 N N . ALA A 1 262 ? -7.023 -9.673 -1.987 1.00 91.44 262 ALA A N 1
ATOM 1998 C CA . ALA A 1 262 ? -6.795 -8.730 -0.902 1.00 91.44 262 ALA A CA 1
ATOM 1999 C C . ALA A 1 262 ? -5.316 -8.397 -0.693 1.00 91.44 262 ALA A C 1
ATOM 2001 O O . ALA A 1 262 ? -4.426 -9.183 -1.026 1.00 91.44 262 ALA A O 1
ATOM 2002 N N . MET A 1 263 ? -5.068 -7.240 -0.081 1.00 85.50 263 MET A N 1
ATOM 2003 C CA . MET A 1 263 ? -3.741 -6.776 0.316 1.00 85.50 263 MET A CA 1
ATOM 2004 C C . MET A 1 263 ? -3.726 -6.239 1.745 1.00 85.50 263 MET A C 1
ATOM 2006 O O . MET A 1 263 ? -4.701 -5.652 2.223 1.00 85.50 263 MET A O 1
ATOM 2010 N N . VAL A 1 264 ? -2.587 -6.412 2.422 1.00 85.44 264 VAL A N 1
ATOM 2011 C CA . VAL A 1 264 ? -2.337 -5.750 3.704 1.00 85.44 264 VAL A CA 1
ATOM 2012 C C . VAL A 1 264 ? -1.929 -4.309 3.443 1.00 85.44 264 VAL A C 1
ATOM 2014 O O . VAL A 1 264 ? -1.031 -4.043 2.646 1.00 85.44 264 VAL A O 1
ATOM 2017 N N . THR A 1 265 ? -2.548 -3.387 4.165 1.00 77.56 265 THR A N 1
ATOM 2018 C CA . THR A 1 265 ? -2.194 -1.971 4.158 1.00 77.56 265 THR A CA 1
ATOM 2019 C C . THR A 1 265 ? -1.983 -1.469 5.582 1.00 77.56 265 THR A C 1
ATOM 2021 O O . THR A 1 265 ? -2.607 -1.950 6.528 1.00 77.56 265 THR A O 1
ATOM 2024 N N . ASP A 1 266 ? -1.080 -0.511 5.743 1.00 79.06 266 ASP A N 1
ATOM 2025 C CA . ASP A 1 266 ? -0.885 0.303 6.946 1.00 79.06 266 ASP A CA 1
ATOM 2026 C C . ASP A 1 266 ? -1.699 1.611 6.895 1.00 79.06 266 ASP A C 1
ATOM 2028 O O . ASP A 1 266 ? -1.570 2.470 7.768 1.00 79.06 266 ASP A O 1
ATOM 2032 N N . ILE A 1 267 ? -2.566 1.752 5.887 1.00 70.88 267 ILE A N 1
ATOM 2033 C CA . ILE A 1 267 ? -3.490 2.873 5.712 1.00 70.88 267 ILE A CA 1
ATOM 2034 C C . ILE A 1 267 ? -4.865 2.476 6.251 1.00 70.88 267 ILE A C 1
ATOM 2036 O O . ILE A 1 267 ? -5.433 1.477 5.810 1.00 70.88 267 ILE A O 1
ATOM 2040 N N . ASP A 1 268 ? -5.429 3.276 7.162 1.00 74.69 268 ASP A N 1
ATOM 2041 C CA . ASP A 1 268 ? -6.781 3.043 7.679 1.00 74.69 268 ASP A CA 1
ATOM 2042 C C . ASP A 1 268 ? -7.820 3.241 6.558 1.00 74.69 268 ASP A C 1
ATOM 2044 O O . ASP A 1 268 ? -8.010 4.371 6.094 1.00 74.69 268 ASP A O 1
ATOM 2048 N N . PRO A 1 269 ? -8.527 2.183 6.120 1.00 72.00 269 PRO A N 1
ATOM 2049 C CA . PRO A 1 269 ? -9.455 2.277 5.006 1.00 72.00 269 PRO A CA 1
ATOM 2050 C C . PRO A 1 269 ? -10.716 3.077 5.336 1.00 72.00 269 PRO A C 1
ATOM 2052 O O . PRO A 1 269 ? -11.408 3.521 4.422 1.00 72.00 269 PRO A O 1
ATOM 2055 N N . SER A 1 270 ? -11.006 3.330 6.619 1.00 68.56 270 SER A N 1
ATOM 2056 C CA . SER A 1 270 ? -12.102 4.229 6.998 1.00 68.56 270 SER A CA 1
ATOM 2057 C C . SER A 1 270 ? -11.891 5.659 6.486 1.00 68.56 270 SER A C 1
ATOM 2059 O O . SER A 1 270 ? -12.862 6.391 6.315 1.00 68.56 270 SER A O 1
ATOM 2061 N N . MET A 1 271 ? -10.654 6.034 6.140 1.00 58.16 271 MET A N 1
ATOM 2062 C CA . MET A 1 271 ? -10.333 7.309 5.495 1.00 58.16 271 MET A CA 1
ATOM 2063 C C . MET A 1 271 ? -10.904 7.425 4.070 1.00 58.16 271 MET A C 1
ATOM 2065 O O . MET A 1 271 ? -11.179 8.537 3.622 1.00 58.16 271 MET A O 1
ATOM 2069 N N . PHE A 1 272 ? -11.123 6.307 3.364 1.00 57.81 272 PHE A N 1
ATOM 2070 C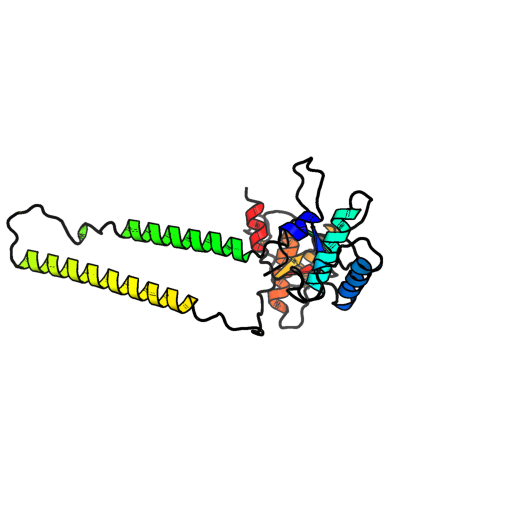 CA . PHE A 1 272 ? -11.693 6.305 2.008 1.00 57.81 272 PHE A CA 1
ATOM 2071 C C . PHE A 1 272 ? -13.206 6.559 2.001 1.00 57.81 272 PHE A C 1
ATOM 2073 O O . PHE A 1 272 ? -13.724 7.149 1.055 1.00 57.81 272 PHE A O 1
ATOM 2080 N N . LEU A 1 273 ? -13.906 6.199 3.083 1.00 45.53 273 LEU A N 1
ATOM 2081 C CA . LEU A 1 273 ? -15.351 6.415 3.224 1.00 45.53 273 LEU A CA 1
ATOM 2082 C C . LEU A 1 273 ? -15.723 7.899 3.358 1.00 45.53 273 LEU A C 1
ATOM 2084 O O . LEU A 1 273 ? -16.826 8.285 2.985 1.00 45.53 273 LEU A O 1
ATOM 2088 N N . PHE A 1 274 ? -14.812 8.753 3.837 1.00 39.75 274 PHE A N 1
ATOM 2089 C CA . PHE A 1 274 ? -15.086 10.187 3.985 1.00 39.75 274 PHE A CA 1
ATOM 2090 C C . PHE A 1 274 ? -15.102 10.955 2.655 1.00 39.75 274 PHE A C 1
ATOM 2092 O O . PHE A 1 274 ? -15.748 11.996 2.578 1.00 39.75 274 PHE A O 1
ATOM 2099 N N . TYR A 1 275 ? -14.438 10.456 1.606 1.00 35.31 275 TYR A N 1
ATOM 2100 C CA . TYR A 1 275 ? -14.368 11.143 0.307 1.00 35.31 275 TYR A CA 1
ATOM 2101 C C . TYR A 1 275 ? -15.595 10.917 -0.589 1.00 35.31 275 TYR A C 1
ATOM 2103 O O . TYR A 1 275 ? -15.830 11.708 -1.495 1.00 35.31 275 TYR A O 1
ATOM 2111 N N . HIS A 1 276 ? -16.397 9.881 -0.331 1.00 35.28 276 HIS A N 1
ATOM 2112 C CA . HIS A 1 276 ? -17.596 9.567 -1.122 1.00 35.28 276 HIS A CA 1
ATOM 2113 C C . HIS A 1 276 ? -18.907 10.113 -0.523 1.00 35.28 276 HIS A C 1
ATOM 2115 O O . HIS A 1 276 ? -19.979 9.815 -1.043 1.00 35.28 276 HIS A O 1
ATOM 2121 N N . ILE A 1 277 ? -18.837 10.915 0.551 1.00 30.86 277 ILE A N 1
ATOM 2122 C CA . ILE A 1 277 ? -19.998 11.573 1.189 1.00 30.86 277 ILE A CA 1
ATOM 2123 C C . ILE A 1 277 ? -19.996 13.100 0.921 1.00 30.86 277 ILE A C 1
ATOM 2125 O O . ILE A 1 277 ? -20.472 13.880 1.745 1.00 30.86 277 ILE A O 1
ATOM 2129 N N . GLN A 1 278 ? -19.452 13.553 -0.215 1.00 31.09 278 GLN A N 1
ATOM 2130 C CA . GLN A 1 278 ? -19.600 14.939 -0.694 1.00 31.09 278 GLN A CA 1
ATOM 2131 C C . GLN A 1 278 ? -20.517 15.017 -1.909 1.00 31.09 278 GLN A C 1
ATOM 2133 O O . GLN A 1 278 ? -20.348 14.184 -2.824 1.00 31.09 278 GLN A O 1
#

InterPro domains:
  IPR012946 X8 domain [PF07983] (24-95)
  IPR012946 X8 domain [PF07983] (191-263)
  IPR012946 X8 domain [SM00768] (23-104)
  IPR012946 X8 domain [SM00768] (191-274)
  IPR044788 Carbohydrate-binding X8 domain-containing protein, plant [PTHR31044] (20-104)

pLDDT: mean 72.77, std 19.54, range [30.19, 97.06]

Secondary structure (DSSP, 8-state):
--S-HHHHHHTT-----S-----EEEE-TTS-HHHHHHHHHHHHHTS----GGGSTTSTT--S--HHHHHHHHHHHHHHHHGGGT--S-TTTTEEEESS-TT--THHHHHHHHHHHHHHHHHHHHHTTS--TTSS-----S---HHHHHHHHHHHHHHHHHHHHHHHHHHHHHHHTSS----S--------EEEE-TTS-HHHHHHHHHHHHTTT----STTSTTSTT--S--HHHHHHHHHHHHHHHHGGGT--S-TTTTEEEESS-THHHHTTT--

Radius of gyration: 27.54 Å; chains: 1; bounding box: 52×71×80 Å

Sequence (278 aa):
MGCNTNLILSAAKRHETDDNQKEWCVADGRQSEDALQKGLDWACGASNADCSQIQPNMPCFQPNTVKDHASFAFNSYWQKARLQGATCNFNGAAMLTTIDPSKPLLTFYSEIFFGVMILASLNTLLDATFDASLCPITNKINLDGNQVMKMVKCAVKGMLIVIMKVLCCLLILSASIVSAKGPGADYNPKQWCVADNQLTDDILQEALDWACGPGHADCTAIQPKMPCYLPNTVKDHASFAFNSYWQKFRKQGATCNFHAAAMVTDIDPSMFLFYHIQ